Protein AF-A0A8X7N2Q5-F1 (afdb_monomer)

Foldseek 3Di:
DLVVVQCCCPVVVHDDFDQQAPVRPVQQDPDADPVDRSDDDDPVNQQVVQVVVCVVVVHDDPDGPCPCLVVLLVQLVVLPNDPVLNCLVSVVDDDPCCVPPDPSHSQQSCQSRPPSFRSDPLLDDDLLVPDFADPVLLCVGPVCLVVSLVCQVVVVHDPDPVSNVVSVVSSVSSRVVLSVLLVCCVPPVPDPSCPDVSCVDPSSVVSSVVSVVSNVDPDDPPSSVCVVCVVVVVVVVVVVVVVVVVVD

Secondary structure (DSSP, 8-state):
-HHHHHIIIIIS-PPPPP-SSTHHHHT--SSB-SS-TTSBPPHHHHHHHHHHHHHHTT---S-STTHHHHHHHHHHHHTT--HHHHHHHTT----HHHHHTS----HHHHHHHHHS--SSTT----GGGS-PPPHHHHHTSSTHHHHHHHHHHTTSS---HHHHHHHHHHHHHHHHHHHHHHHHHHH-TT-GGGGSGGGGSHHHHHHHHHHHHHHH-----HHHHHHHHHHHHHHHHHHHHHHHHHT-

pLDDT: mean 86.81, std 9.01, range [53.25, 96.75]

Mean predicted aligned error: 7.98 Å

Solvent-accessible surface area (backbone atoms only — not comparable to full-atom values): 14379 Å² total; per-residue (Å²): 108,48,64,57,54,44,43,44,48,68,70,66,64,38,79,78,77,52,70,56,43,70,82,60,38,74,61,60,44,90,63,44,28,94,88,43,63,75,36,67,52,52,66,69,57,53,40,53,54,45,48,51,52,30,60,76,69,72,53,86,65,96,54,56,85,56,41,64,61,58,50,44,47,50,41,10,47,80,38,73,27,54,66,73,31,42,34,38,67,69,61,74,55,84,53,71,61,48,78,76,74,44,92,59,72,33,63,38,26,51,31,8,53,70,72,75,29,52,52,54,89,69,30,66,82,62,55,72,72,75,66,79,72,56,67,75,62,37,45,74,48,68,59,64,43,61,60,51,43,52,38,50,74,71,57,78,28,57,93,50,71,64,56,53,54,50,38,53,45,51,60,55,32,26,54,51,39,59,55,50,51,55,56,37,54,76,78,45,69,82,45,75,75,67,75,41,66,70,67,70,32,71,65,42,51,51,46,46,64,64,44,50,60,41,64,74,45,81,82,68,56,66,70,33,55,50,56,64,44,44,64,61,53,51,51,51,53,50,51,53,53,52,52,54,62,75,74,108

InterPro domains:
  IPR031872 Ndc10, domain 2 [PF16787] (3-204)
  IPR038279 Ndc10, domain 2 superfamily [G3DSA:1.10.443.20] (1-242)

Sequence (248 aa):
MGIYLFERFHLSNEAFPSFARREDWYDTWLIRSSTYPSKRLPYRTQYKHISKVLGALDIQSSKKTHLNREGGARRAEDNDASEAQILRAGRWVVKMMQGCHLTGLPRESMRAIAADFNTQPGAFHLPRNTIIPLLSLQQQIFPTADSILSDVEAGKYERDLAVQGFLRLFQYLRIIILQDVVALRRTHPHMPILSSPTFASAEFLAFKREFTPAMDTPEKPVSVAVVESLPELAHFLSAVQNNQIAQS

Structure (mmCIF, N/CA/C/O backbone):
data_AF-A0A8X7N2Q5-F1
#
_entry.id   AF-A0A8X7N2Q5-F1
#
loop_
_atom_site.group_PDB
_atom_site.id
_atom_site.type_symbol
_atom_site.label_atom_id
_atom_site.label_alt_id
_atom_site.label_comp_id
_atom_site.label_asym_id
_atom_site.label_entity_id
_atom_site.label_seq_id
_atom_site.pdbx_PDB_ins_code
_atom_site.Cartn_x
_atom_site.Cartn_y
_atom_site.Cartn_z
_atom_site.occupancy
_atom_site.B_iso_or_equiv
_atom_site.auth_seq_id
_atom_site.auth_comp_id
_atom_site.auth_asym_id
_atom_site.auth_atom_id
_atom_site.pdbx_PDB_model_num
ATOM 1 N N . MET A 1 1 ? 2.218 -0.585 2.611 1.00 88.81 1 MET A N 1
ATOM 2 C CA . MET A 1 1 ? 0.972 0.134 2.976 1.00 88.81 1 MET A CA 1
ATOM 3 C C . MET A 1 1 ? 0.112 -0.676 3.939 1.00 88.81 1 MET A C 1
ATOM 5 O O . MET A 1 1 ? -0.152 -0.164 5.015 1.00 88.81 1 MET A O 1
ATOM 9 N N . GLY A 1 2 ? -0.273 -1.920 3.609 1.00 93.88 2 GLY A N 1
ATOM 10 C CA . GLY A 1 2 ? -1.133 -2.754 4.469 1.00 93.88 2 GLY A CA 1
ATOM 11 C C . GLY A 1 2 ? -0.652 -2.884 5.917 1.00 93.88 2 GLY A C 1
ATOM 12 O O . GLY A 1 2 ? -1.395 -2.541 6.826 1.00 93.88 2 GLY A O 1
ATOM 13 N N . ILE A 1 3 ? 0.614 -3.263 6.128 1.00 94.44 3 ILE A N 1
ATOM 14 C CA . ILE A 1 3 ? 1.222 -3.393 7.469 1.00 94.44 3 ILE A CA 1
ATOM 15 C C . ILE A 1 3 ? 1.123 -2.100 8.295 1.00 94.44 3 ILE A C 1
ATOM 17 O O . ILE A 1 3 ? 0.795 -2.148 9.474 1.00 94.44 3 ILE A O 1
ATOM 21 N N . TYR A 1 4 ? 1.350 -0.940 7.673 1.00 93.69 4 TYR A N 1
ATOM 22 C CA . TYR A 1 4 ? 1.231 0.355 8.349 1.00 93.69 4 TYR A CA 1
ATOM 23 C C . TYR A 1 4 ? -0.221 0.669 8.738 1.00 93.69 4 TYR A C 1
ATOM 25 O O . TYR A 1 4 ? -0.481 1.103 9.853 1.00 93.69 4 TYR A O 1
ATOM 33 N N . LEU A 1 5 ? -1.187 0.420 7.846 1.00 94.12 5 LEU A N 1
ATOM 34 C CA . LEU A 1 5 ? -2.604 0.618 8.169 1.00 94.12 5 LEU A CA 1
ATOM 35 C C . LEU A 1 5 ? -3.078 -0.361 9.251 1.00 94.12 5 LEU A C 1
ATOM 37 O O . LEU A 1 5 ? -3.895 0.007 10.091 1.00 94.12 5 LEU A O 1
ATOM 41 N N . PHE A 1 6 ? -2.542 -1.584 9.259 1.00 94.75 6 PHE A N 1
ATOM 42 C CA . PHE A 1 6 ? -2.786 -2.545 10.328 1.00 94.75 6 PHE A CA 1
ATOM 43 C C . PHE A 1 6 ? -2.266 -2.017 11.664 1.00 94.75 6 PHE A C 1
ATOM 45 O O . PHE A 1 6 ? -3.020 -1.944 12.625 1.00 94.75 6 PHE A O 1
ATOM 52 N N . GLU A 1 7 ? -1.003 -1.594 11.721 1.00 92.81 7 GLU A N 1
ATOM 53 C CA . GLU A 1 7 ? -0.414 -1.003 12.926 1.00 92.81 7 GLU A CA 1
ATOM 54 C C . GLU A 1 7 ? -1.232 0.196 13.421 1.00 92.81 7 GLU A C 1
ATOM 56 O O . GLU A 1 7 ? -1.546 0.293 14.606 1.00 92.81 7 GLU A O 1
ATOM 61 N N . ARG A 1 8 ? -1.652 1.067 12.503 1.00 90.69 8 ARG A N 1
ATOM 62 C CA . ARG A 1 8 ? -2.438 2.258 12.812 1.00 90.69 8 ARG A CA 1
ATOM 63 C C . ARG A 1 8 ? -3.790 1.933 13.455 1.00 90.69 8 ARG A C 1
ATOM 65 O O . ARG A 1 8 ? -4.098 2.484 14.507 1.00 90.69 8 ARG A O 1
ATOM 72 N N . PHE A 1 9 ? -4.583 1.047 12.855 1.00 91.81 9 PHE A N 1
ATOM 73 C CA . PHE A 1 9 ? -5.958 0.798 13.311 1.00 91.81 9 PHE A CA 1
ATOM 74 C C . PHE A 1 9 ? -6.094 -0.353 14.314 1.00 91.81 9 PHE A C 1
ATOM 76 O O . PHE A 1 9 ? -7.044 -0.362 15.085 1.00 91.81 9 PHE A O 1
ATOM 83 N N . HIS A 1 10 ? -5.159 -1.309 14.341 1.00 91.88 10 HIS A N 1
ATOM 84 C CA . HIS A 1 10 ? -5.213 -2.455 15.262 1.00 91.88 10 HIS A CA 1
ATOM 85 C C . HIS A 1 10 ? -4.270 -2.324 16.454 1.00 91.88 10 HIS A C 1
ATOM 87 O O . HIS A 1 10 ? -4.637 -2.728 17.551 1.00 91.88 10 HIS A O 1
ATOM 93 N N . LEU A 1 11 ? -3.054 -1.793 16.270 1.00 90.88 11 LEU A N 1
ATOM 94 C CA . LEU A 1 11 ? -2.052 -1.755 17.350 1.00 90.88 11 LEU A CA 1
ATOM 95 C C . LEU A 1 11 ? -2.046 -0.417 18.090 1.00 90.88 11 LEU A C 1
ATOM 97 O O . LEU A 1 11 ? -1.981 -0.386 19.313 1.00 90.88 11 LEU A O 1
ATOM 101 N N . SER A 1 12 ? -2.143 0.690 17.352 1.00 88.12 12 SER A N 1
ATOM 102 C CA . SER A 1 12 ? -2.228 2.039 17.928 1.00 88.12 12 SER A CA 1
ATOM 103 C C . SER A 1 12 ? -3.639 2.393 18.413 1.00 88.12 12 SER A C 1
ATOM 105 O O . SER A 1 12 ? -3.832 3.481 18.951 1.00 88.12 12 SER A O 1
ATOM 107 N N . ASN A 1 13 ? -4.614 1.496 18.205 1.00 82.12 13 ASN A N 1
ATOM 108 C CA . ASN A 1 13 ? -6.026 1.658 18.562 1.00 82.12 13 AS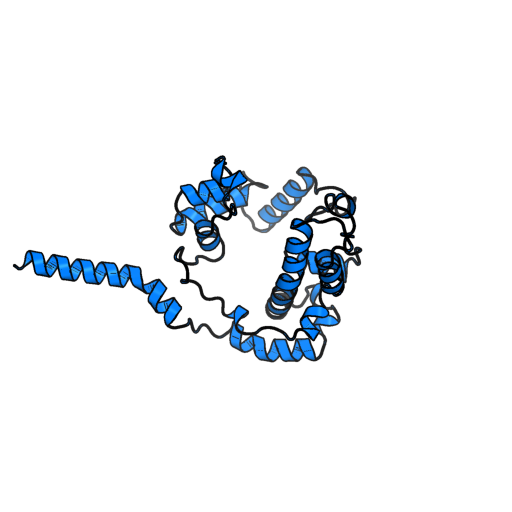N A CA 1
ATOM 109 C C . ASN A 1 13 ? -6.637 2.984 18.065 1.00 82.12 13 ASN A C 1
ATOM 111 O O . ASN A 1 13 ? -7.478 3.593 18.728 1.00 82.12 13 ASN A O 1
ATOM 115 N N . GLU A 1 14 ? -6.177 3.467 16.908 1.00 88.06 14 GLU A N 1
ATOM 116 C CA . GLU A 1 14 ? -6.775 4.627 16.260 1.00 88.06 14 GLU A CA 1
ATOM 117 C C . GLU A 1 14 ? -8.153 4.243 15.724 1.00 88.06 14 GLU A C 1
ATOM 119 O O . GLU A 1 14 ? -8.306 3.204 15.080 1.00 88.06 14 GLU A O 1
ATOM 124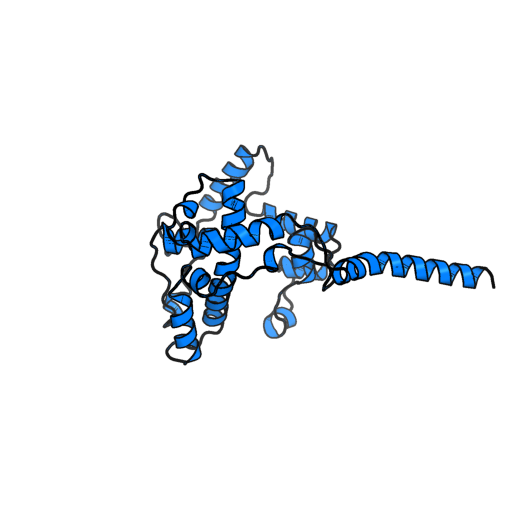 N N . ALA A 1 15 ? -9.154 5.087 15.978 1.00 87.88 15 ALA A N 1
ATOM 125 C CA . ALA A 1 15 ? -10.501 4.846 15.487 1.00 87.88 15 ALA A CA 1
ATOM 126 C C . ALA A 1 15 ? -10.508 4.747 13.955 1.00 87.88 15 ALA A C 1
ATOM 128 O O . ALA A 1 15 ? -9.875 5.544 13.255 1.00 87.88 15 ALA A O 1
ATOM 129 N N . PHE A 1 16 ? -11.243 3.765 13.436 1.00 89.19 16 PHE A N 1
ATOM 130 C CA . PHE A 1 16 ? -11.464 3.662 12.001 1.00 89.19 16 PHE A CA 1
ATOM 131 C C . PHE A 1 16 ? -12.273 4.886 11.523 1.00 89.19 16 PHE A C 1
ATOM 133 O O 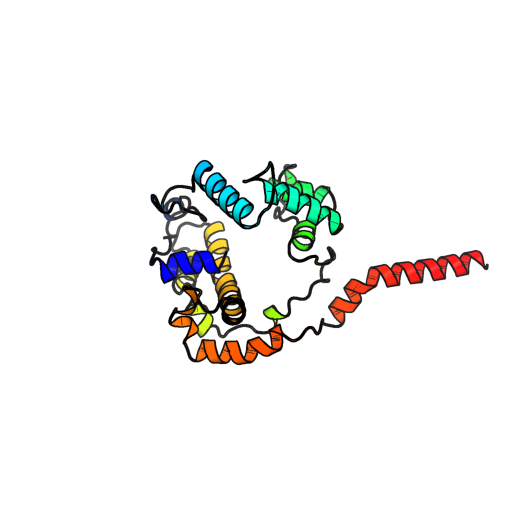. PHE A 1 16 ? -13.208 5.278 12.227 1.00 89.19 16 PHE A O 1
ATOM 140 N N . PRO A 1 17 ? -11.939 5.508 10.376 1.00 88.81 17 PRO A N 1
ATOM 141 C CA . PRO A 1 17 ? -12.614 6.729 9.934 1.00 88.81 17 PRO A CA 1
ATOM 142 C C . PRO A 1 17 ? -14.125 6.538 9.740 1.00 88.81 17 PRO A C 1
ATOM 144 O O . PRO A 1 17 ? -14.572 5.470 9.316 1.00 88.81 17 PRO A O 1
ATOM 147 N N . SER A 1 18 ? -14.903 7.592 10.011 1.00 90.31 18 SER A N 1
ATOM 148 C CA . SER A 1 18 ? -16.307 7.665 9.589 1.00 90.31 18 SER A CA 1
ATOM 149 C C . SER A 1 18 ? -16.368 7.975 8.099 1.00 90.31 18 SER A C 1
ATOM 151 O O . SER A 1 18 ? -15.607 8.800 7.603 1.00 90.31 18 SER A O 1
ATOM 153 N N . PHE A 1 19 ? -17.297 7.337 7.394 1.00 91.50 19 PHE A N 1
ATOM 154 C CA . PHE A 1 19 ? -17.547 7.573 5.972 1.00 91.50 19 PHE A CA 1
ATOM 155 C C . PHE A 1 19 ? -18.977 8.055 5.712 1.00 91.50 19 PHE A C 1
ATOM 157 O O . PHE A 1 19 ? -19.480 7.935 4.597 1.00 91.50 19 PHE A O 1
ATOM 164 N N . ALA A 1 20 ? -19.647 8.576 6.746 1.00 91.19 20 ALA A N 1
ATOM 165 C CA . ALA A 1 20 ? -21.016 9.056 6.624 1.00 91.19 20 ALA A CA 1
ATOM 166 C C . ALA A 1 20 ? -21.106 10.302 5.732 1.00 91.19 20 ALA A C 1
ATOM 168 O O . ALA A 1 20 ? -22.018 10.410 4.908 1.00 91.19 20 ALA A O 1
ATOM 169 N N . ARG A 1 21 ? -20.145 11.221 5.885 1.00 91.25 21 ARG A N 1
ATOM 170 C CA . ARG A 1 21 ? -20.012 12.449 5.092 1.00 91.25 21 ARG A CA 1
ATOM 171 C C . ARG A 1 21 ? -18.589 12.582 4.558 1.00 91.25 21 ARG A C 1
ATOM 173 O O . ARG A 1 21 ? -17.642 12.083 5.163 1.00 91.25 21 ARG A O 1
ATOM 180 N N . ARG A 1 22 ? -18.404 13.291 3.441 1.00 90.62 22 ARG A N 1
ATOM 181 C CA . ARG A 1 22 ? -17.060 13.494 2.854 1.00 90.62 22 ARG A CA 1
ATOM 182 C C . ARG A 1 22 ? -16.090 14.193 3.809 1.00 90.62 22 ARG A C 1
ATOM 184 O O . ARG A 1 22 ? -14.919 13.830 3.884 1.00 90.62 22 ARG A O 1
ATOM 191 N N . GLU A 1 23 ? -16.582 15.169 4.565 1.00 89.62 23 GLU A N 1
ATOM 192 C CA . GLU A 1 23 ? -15.790 15.918 5.550 1.00 89.62 23 GLU A CA 1
ATOM 193 C C . GLU A 1 23 ? -15.216 15.044 6.674 1.00 89.62 23 GLU A C 1
ATOM 195 O O . GLU A 1 23 ? -14.161 15.375 7.210 1.00 89.62 23 GLU A O 1
ATOM 200 N N . ASP A 1 24 ? -15.841 13.899 6.966 1.00 87.69 24 ASP A N 1
ATOM 201 C CA . ASP A 1 24 ? -15.418 13.004 8.045 1.00 87.69 24 ASP A CA 1
ATOM 202 C C . ASP A 1 24 ? -14.080 12.306 7.752 1.00 87.69 24 ASP A C 1
ATOM 204 O O . ASP A 1 24 ? -13.362 11.930 8.681 1.00 87.69 24 ASP A O 1
ATOM 208 N N . TRP A 1 25 ? -13.732 12.112 6.471 1.00 89.12 25 TRP A N 1
ATOM 209 C CA . TRP A 1 25 ? -12.565 11.309 6.088 1.00 89.12 25 TRP A CA 1
ATOM 210 C C . TRP A 1 25 ? -11.587 12.003 5.140 1.00 89.12 25 TRP A C 1
ATOM 212 O O . TRP A 1 25 ? -10.422 11.607 5.100 1.00 89.12 25 TRP A O 1
ATOM 222 N N . TYR A 1 26 ? -11.989 13.059 4.423 1.00 88.38 26 TYR A N 1
ATOM 223 C CA . TYR A 1 26 ? -11.099 13.752 3.477 1.00 88.38 26 TYR A CA 1
ATOM 224 C C . TYR A 1 26 ? -9.901 14.436 4.153 1.00 88.38 26 TYR A C 1
ATOM 226 O O . TYR A 1 26 ? -8.860 14.595 3.517 1.00 88.38 26 TYR A O 1
ATOM 234 N N . ASP A 1 27 ? -10.005 14.791 5.439 1.00 86.00 27 ASP A N 1
ATOM 235 C CA . ASP A 1 27 ? -8.875 15.316 6.226 1.00 86.00 27 ASP A CA 1
ATOM 236 C C . ASP A 1 27 ? -8.038 14.200 6.897 1.00 86.00 27 ASP A C 1
ATOM 238 O O . ASP A 1 27 ? -7.124 14.446 7.687 1.00 86.00 27 ASP A O 1
ATOM 242 N N . THR A 1 28 ? -8.313 12.931 6.570 1.00 86.38 28 THR A N 1
ATOM 243 C CA . THR A 1 28 ? -7.521 11.796 7.053 1.00 86.38 28 THR A CA 1
ATOM 244 C C . THR A 1 28 ? -6.274 11.615 6.197 1.00 86.38 28 THR A C 1
ATOM 246 O O . THR A 1 28 ? -6.292 11.061 5.097 1.00 86.38 28 THR A O 1
ATOM 249 N N . TRP A 1 29 ? -5.132 12.021 6.739 1.00 88.38 29 TRP A N 1
ATOM 250 C CA . TRP A 1 29 ? -3.840 11.835 6.087 1.00 88.38 29 TRP A CA 1
ATOM 251 C C . TRP A 1 29 ? -3.390 10.376 6.147 1.00 88.38 29 TRP A C 1
ATOM 253 O O . TRP A 1 29 ? -3.332 9.804 7.234 1.00 88.38 29 TRP A O 1
ATOM 263 N N . LEU A 1 30 ? -2.997 9.785 5.007 1.00 88.25 30 LEU A N 1
ATOM 264 C CA . LEU A 1 30 ? -2.454 8.418 4.966 1.00 88.25 30 LEU A CA 1
ATOM 265 C C . LEU A 1 30 ? -1.233 8.290 5.882 1.00 88.25 30 LEU A C 1
ATOM 267 O O . LEU A 1 30 ? -1.224 7.434 6.752 1.00 88.25 30 LEU A O 1
ATOM 271 N N . ILE A 1 31 ? -0.238 9.166 5.719 1.00 88.31 31 ILE A N 1
ATOM 272 C CA . ILE A 1 31 ? 0.911 9.271 6.626 1.00 88.31 31 ILE A CA 1
ATOM 273 C C . ILE A 1 31 ? 0.702 10.505 7.500 1.00 88.31 31 ILE A C 1
ATOM 275 O O . ILE A 1 31 ? 0.830 11.643 7.036 1.00 88.31 31 ILE A O 1
ATOM 279 N N . ARG A 1 32 ? 0.377 10.269 8.769 1.00 87.12 32 ARG A N 1
ATOM 280 C CA . ARG A 1 32 ? 0.091 11.323 9.746 1.00 87.12 32 ARG A CA 1
ATOM 281 C C . ARG A 1 32 ? 1.301 11.702 10.591 1.00 87.12 32 ARG A C 1
ATOM 283 O O . ARG A 1 32 ? 2.266 10.947 10.715 1.00 87.12 32 ARG A O 1
ATOM 290 N N . SER A 1 33 ? 1.224 12.869 11.223 1.00 83.25 33 SER A N 1
ATOM 291 C CA . SER A 1 33 ? 2.129 13.209 12.319 1.00 83.25 33 SER A CA 1
ATOM 292 C C . SER A 1 33 ? 1.852 12.328 13.544 1.00 83.25 33 SER A C 1
ATOM 294 O O . SER A 1 33 ? 0.702 12.031 13.871 1.00 83.25 33 SER A O 1
ATOM 296 N N . SER A 1 34 ? 2.912 11.941 14.258 1.00 77.44 34 SER A N 1
ATOM 297 C CA . SER A 1 34 ? 2.774 11.270 15.557 1.00 77.44 34 SER A CA 1
ATOM 298 C C . SER A 1 34 ? 2.201 12.203 16.626 1.00 77.44 34 SER A C 1
ATOM 300 O O . SER A 1 34 ? 1.568 11.729 17.560 1.00 77.44 34 SER A O 1
ATOM 302 N N . THR A 1 35 ? 2.432 13.514 16.503 1.00 81.06 35 THR A N 1
ATOM 303 C CA . THR A 1 35 ? 2.034 14.520 17.504 1.00 81.06 35 THR A CA 1
ATOM 304 C C . THR A 1 35 ? 0.640 15.081 17.239 1.00 81.06 35 THR A C 1
ATOM 306 O O . THR A 1 35 ? -0.086 15.397 18.171 1.00 81.06 35 THR A O 1
ATOM 309 N N . TYR A 1 36 ? 0.262 15.210 15.965 1.00 81.50 36 TYR A N 1
ATOM 310 C CA . TYR A 1 36 ? -1.023 15.779 15.552 1.00 81.50 36 TYR A CA 1
ATOM 311 C C . TYR A 1 36 ? -1.654 14.876 14.487 1.00 81.50 36 TYR A C 1
ATOM 313 O O . TYR A 1 36 ? -1.373 15.065 13.302 1.00 81.50 36 TYR A O 1
ATOM 321 N N . PRO A 1 37 ? -2.472 13.883 14.880 1.00 75.75 37 PRO A N 1
ATOM 322 C CA . PRO A 1 37 ? -2.986 12.875 13.955 1.00 75.75 37 PRO A CA 1
ATOM 323 C C . PRO A 1 37 ? -3.809 13.420 12.781 1.00 75.75 37 PRO A C 1
ATOM 325 O O . PRO A 1 37 ? -3.777 12.835 11.703 1.00 75.75 37 PRO A O 1
ATOM 328 N N . SER A 1 38 ? -4.467 14.568 12.961 1.00 77.44 38 SER A N 1
ATOM 329 C CA . SER A 1 38 ? -5.224 15.272 11.915 1.00 77.44 38 SER A CA 1
ATOM 330 C C . SER A 1 38 ? -4.358 16.085 10.949 1.00 77.44 38 SER A C 1
ATOM 332 O O . SER A 1 38 ? -4.867 16.667 10.001 1.00 77.44 38 SER A O 1
ATOM 334 N N . LYS A 1 39 ? -3.039 16.168 11.161 1.00 84.25 39 LYS A N 1
ATOM 335 C CA . LYS A 1 39 ? -2.148 16.968 10.313 1.00 84.25 39 LYS A CA 1
ATOM 336 C C . LYS A 1 39 ? -1.247 16.089 9.461 1.00 84.25 39 LYS A C 1
ATOM 338 O O . LYS A 1 39 ? -0.676 15.095 9.926 1.00 84.25 39 LYS A O 1
ATOM 343 N N . ARG A 1 40 ? -1.020 16.549 8.228 1.00 86.50 40 ARG A N 1
ATOM 344 C CA . ARG A 1 40 ? -0.002 15.995 7.329 1.00 86.50 40 ARG A CA 1
ATOM 345 C C . ARG A 1 40 ? 1.371 15.938 7.996 1.00 86.50 40 ARG A C 1
ATOM 347 O O . ARG A 1 40 ? 1.748 16.842 8.749 1.00 86.50 40 ARG A O 1
ATOM 354 N N . LEU A 1 41 ? 2.157 14.923 7.646 1.00 88.75 41 LEU A N 1
ATOM 355 C CA . LEU A 1 41 ? 3.562 14.858 8.037 1.00 88.75 41 LEU A CA 1
ATOM 356 C C . LEU A 1 41 ? 4.332 16.068 7.459 1.00 88.75 41 LEU A C 1
ATOM 358 O O . LEU A 1 41 ? 4.337 16.258 6.239 1.00 88.75 41 LEU A O 1
ATOM 362 N N . PRO A 1 42 ? 5.002 16.892 8.288 1.00 90.06 42 PRO A N 1
ATOM 363 C CA . PRO A 1 42 ? 5.772 18.022 7.784 1.00 90.06 42 PRO A CA 1
ATOM 364 C C . PRO A 1 42 ? 6.952 17.572 6.918 1.00 90.06 42 PRO A C 1
ATOM 366 O O . PRO A 1 42 ? 7.659 16.620 7.258 1.00 90.06 42 PRO A O 1
ATOM 369 N N . TYR A 1 43 ? 7.238 18.328 5.855 1.00 90.44 43 TYR A N 1
ATOM 370 C CA . TYR A 1 43 ? 8.356 18.050 4.945 1.00 90.44 43 TYR A CA 1
ATOM 371 C C . TYR A 1 43 ? 9.696 17.910 5.681 1.00 90.44 43 TYR A C 1
ATOM 373 O O . TYR A 1 43 ? 10.453 16.976 5.434 1.00 90.44 43 TYR A O 1
ATOM 381 N N . ARG A 1 44 ? 9.981 18.806 6.637 1.00 91.62 44 ARG A N 1
ATOM 382 C CA . ARG A 1 44 ? 11.223 18.774 7.429 1.00 91.62 44 ARG A CA 1
ATOM 383 C C . ARG A 1 44 ? 11.372 17.469 8.215 1.00 91.62 44 ARG A C 1
ATOM 385 O O . ARG A 1 44 ? 12.476 16.938 8.311 1.00 91.62 44 ARG A O 1
ATOM 392 N N . THR A 1 45 ? 10.269 16.945 8.744 1.00 91.75 45 THR A N 1
ATOM 393 C CA . THR A 1 45 ? 10.240 15.666 9.461 1.00 91.75 45 THR A CA 1
ATOM 394 C C . THR A 1 45 ? 10.533 14.519 8.503 1.00 91.75 45 THR A C 1
ATOM 396 O O . THR A 1 45 ? 11.438 13.728 8.765 1.00 91.75 45 THR A O 1
ATOM 399 N N . GLN A 1 46 ? 9.859 14.480 7.349 1.00 90.81 46 GLN A N 1
ATOM 400 C CA . GLN A 1 46 ? 10.135 13.494 6.300 1.00 90.81 46 GLN A CA 1
ATOM 401 C C . GLN A 1 46 ? 11.610 13.531 5.864 1.0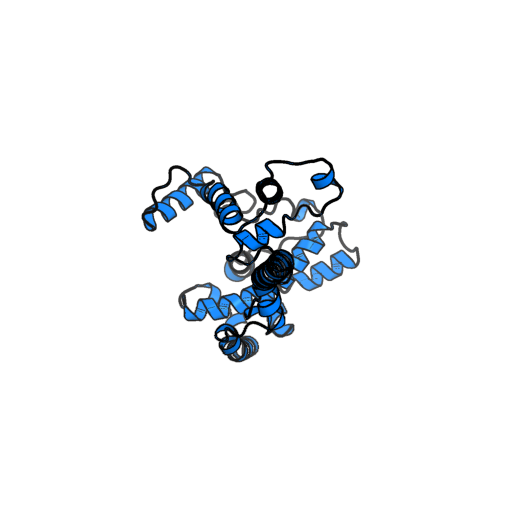0 90.81 46 GLN A C 1
ATOM 403 O O . GLN A 1 46 ? 12.280 12.500 5.865 1.00 90.81 46 GLN A O 1
ATOM 408 N N . TYR A 1 47 ? 12.144 14.717 5.559 1.00 93.12 47 TYR A N 1
ATOM 409 C CA . TYR A 1 47 ? 13.540 14.915 5.164 1.00 93.12 47 TYR A CA 1
ATOM 410 C C . TYR A 1 47 ? 14.520 14.397 6.222 1.00 93.12 47 TYR A C 1
ATOM 412 O O . TYR A 1 47 ? 15.481 13.703 5.886 1.00 93.12 47 TYR A O 1
ATOM 420 N N . LYS A 1 48 ? 14.270 14.705 7.502 1.00 94.38 48 LYS A N 1
ATOM 421 C CA . LYS A 1 48 ? 15.096 14.243 8.625 1.00 94.38 48 LYS A CA 1
ATOM 422 C C . LYS A 1 48 ? 15.110 12.716 8.714 1.00 94.38 48 LYS A C 1
ATOM 424 O O . LYS A 1 48 ? 16.186 12.138 8.846 1.00 94.38 48 LYS A O 1
ATOM 429 N N . HIS A 1 49 ? 13.949 12.064 8.614 1.00 92.62 49 HIS A N 1
ATOM 430 C CA . HIS A 1 49 ? 13.866 10.602 8.676 1.00 92.62 49 HIS A CA 1
ATOM 431 C C . HIS A 1 49 ? 14.565 9.936 7.492 1.00 92.62 49 HIS A C 1
ATOM 433 O O . HIS A 1 49 ? 15.382 9.047 7.709 1.00 92.62 49 HIS A O 1
ATOM 439 N N . ILE A 1 50 ? 14.326 10.405 6.263 1.00 93.31 50 ILE A N 1
ATOM 440 C CA . ILE A 1 50 ? 15.004 9.862 5.080 1.00 93.31 50 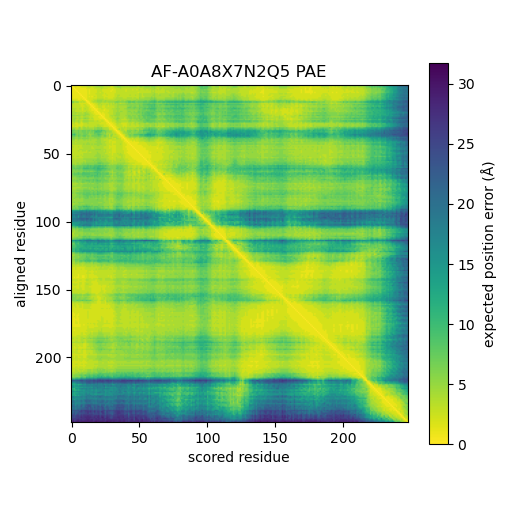ILE A CA 1
ATOM 441 C C . ILE A 1 50 ? 16.518 10.079 5.159 1.00 93.31 50 ILE A C 1
ATOM 443 O O . ILE A 1 50 ? 17.276 9.160 4.876 1.00 93.31 50 ILE A O 1
ATOM 447 N N . SER A 1 51 ? 16.981 11.250 5.606 1.00 94.19 51 SER A N 1
ATOM 448 C CA . SER A 1 51 ? 18.421 11.502 5.769 1.00 94.19 51 SER A CA 1
ATOM 449 C C . SER A 1 51 ? 19.057 10.563 6.794 1.00 94.19 51 SER A C 1
ATOM 451 O O . SER A 1 51 ? 20.155 10.072 6.558 1.00 94.19 51 SER A O 1
ATOM 453 N N . LYS A 1 52 ? 18.353 10.271 7.897 1.00 95.50 52 LYS A N 1
ATOM 454 C CA . LYS A 1 52 ? 18.808 9.306 8.904 1.00 95.50 52 LYS A CA 1
ATOM 455 C C . LYS A 1 52 ? 18.897 7.890 8.330 1.00 95.50 52 LYS A C 1
ATOM 457 O O . LYS A 1 52 ? 19.888 7.216 8.576 1.00 95.50 52 LYS A O 1
ATOM 462 N N . VAL A 1 53 ? 17.888 7.453 7.572 1.00 94.69 53 VAL A N 1
ATOM 463 C CA . VAL A 1 53 ? 17.882 6.125 6.932 1.00 94.69 53 VAL A CA 1
ATOM 464 C C . VAL A 1 53 ? 19.023 6.005 5.926 1.00 94.69 53 VAL A C 1
ATOM 466 O O . VAL A 1 53 ? 19.769 5.038 5.982 1.00 94.69 53 VAL A O 1
ATOM 469 N N . LEU A 1 54 ? 19.210 7.003 5.060 1.00 94.25 54 LEU A N 1
ATOM 470 C CA . LEU A 1 54 ? 20.297 6.990 4.079 1.00 94.25 54 LEU A CA 1
ATOM 471 C C . LEU A 1 54 ? 21.674 6.976 4.749 1.00 94.25 54 LEU A C 1
ATOM 473 O O . LEU A 1 54 ? 22.529 6.213 4.327 1.00 94.25 54 LEU A O 1
ATOM 477 N N . GLY A 1 55 ? 21.870 7.752 5.821 1.00 95.50 55 GLY A N 1
ATOM 478 C CA . GLY A 1 55 ? 23.117 7.717 6.589 1.00 95.50 55 GLY A CA 1
ATOM 479 C C . GLY A 1 55 ? 23.367 6.371 7.277 1.00 95.50 55 GLY A C 1
ATOM 480 O O . GLY A 1 55 ? 24.499 5.915 7.315 1.00 95.50 55 GLY A O 1
ATOM 481 N N . ALA A 1 56 ? 22.320 5.708 7.779 1.00 96.75 56 ALA A N 1
ATOM 482 C CA . ALA A 1 56 ? 22.439 4.382 8.390 1.00 96.75 56 ALA A CA 1
ATOM 483 C C . ALA A 1 56 ? 22.759 3.269 7.376 1.00 96.75 56 ALA A C 1
ATOM 485 O O . ALA A 1 56 ? 23.332 2.253 7.753 1.00 96.75 56 ALA A O 1
ATOM 486 N N . LEU A 1 57 ? 22.380 3.459 6.109 1.00 95.75 57 LEU A N 1
ATOM 487 C CA . LEU A 1 57 ? 22.675 2.546 5.001 1.00 95.75 57 LEU A CA 1
ATOM 488 C C . LEU A 1 57 ? 23.952 2.927 4.232 1.00 95.75 57 LEU A C 1
ATOM 490 O O . LEU A 1 57 ? 24.241 2.309 3.215 1.00 95.75 57 LEU A O 1
ATOM 494 N N . ASP A 1 58 ? 24.667 3.964 4.678 1.00 95.75 58 ASP A N 1
ATOM 495 C CA . ASP A 1 58 ? 25.822 4.557 3.992 1.00 95.75 58 ASP A CA 1
ATOM 496 C C . ASP A 1 58 ? 25.554 4.965 2.525 1.00 95.75 58 ASP A C 1
ATOM 498 O O . ASP A 1 58 ? 26.409 4.911 1.643 1.00 95.75 58 ASP A O 1
ATOM 502 N N . ILE A 1 59 ? 24.326 5.408 2.239 1.00 93.00 59 ILE A N 1
ATOM 503 C CA . ILE A 1 59 ? 23.922 5.862 0.905 1.00 93.00 59 ILE A CA 1
ATOM 504 C C . ILE A 1 59 ? 24.112 7.376 0.800 1.00 93.00 59 ILE A C 1
ATOM 506 O O . ILE A 1 59 ? 23.359 8.178 1.369 1.00 93.00 59 ILE A O 1
ATOM 510 N N . GLN A 1 60 ? 25.082 7.777 -0.018 1.00 90.94 60 GLN A N 1
ATOM 511 C CA . GLN A 1 60 ? 25.325 9.177 -0.348 1.00 90.94 60 GLN A CA 1
ATOM 512 C C . GLN A 1 60 ? 24.386 9.630 -1.472 1.00 90.94 60 GLN A C 1
ATOM 514 O O . GLN A 1 60 ? 24.418 9.130 -2.590 1.00 90.94 60 GLN A O 1
ATOM 519 N N . SER A 1 61 ? 23.527 10.604 -1.174 1.00 87.44 61 SER A N 1
ATOM 520 C CA . SER A 1 61 ? 22.637 11.210 -2.167 1.00 87.44 61 SER A CA 1
ATOM 521 C C . SER A 1 61 ? 22.362 12.669 -1.835 1.00 87.44 61 SER A C 1
ATOM 523 O O . SER A 1 61 ? 22.039 13.004 -0.688 1.00 87.44 61 SER A O 1
ATOM 525 N N . SER A 1 62 ? 22.420 13.526 -2.854 1.00 87.44 62 SER A N 1
ATOM 526 C CA . SER A 1 62 ? 21.994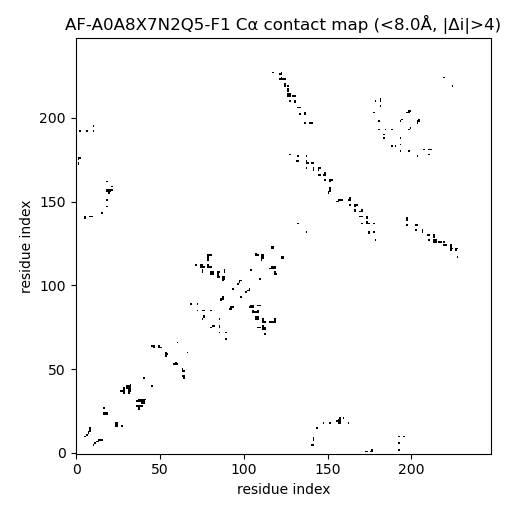 14.928 -2.785 1.00 87.44 62 SER A CA 1
ATOM 527 C C . SER A 1 62 ? 20.468 15.068 -2.720 1.00 87.44 62 SER A C 1
ATOM 529 O O . SER A 1 62 ? 19.948 16.057 -2.201 1.00 87.44 62 SER A O 1
ATOM 531 N N . LYS A 1 63 ? 19.725 14.059 -3.193 1.00 86.06 63 LYS A N 1
ATOM 532 C CA . LYS A 1 63 ? 18.260 14.000 -3.146 1.00 86.06 63 LYS A CA 1
ATOM 533 C C . LYS A 1 63 ? 17.811 13.130 -1.977 1.00 86.06 63 LYS A C 1
ATOM 535 O O . LYS A 1 63 ? 18.199 11.970 -1.866 1.00 86.06 63 LYS A O 1
ATOM 540 N N . LYS A 1 64 ? 16.960 13.680 -1.109 1.00 87.94 64 LYS A N 1
ATOM 541 C CA . LYS A 1 64 ? 16.396 12.946 0.037 1.00 87.94 64 LYS A CA 1
ATOM 542 C C . LYS A 1 64 ? 14.954 12.526 -0.245 1.00 87.94 64 LYS A C 1
ATOM 544 O O . LYS A 1 64 ? 14.684 11.381 -0.575 1.00 87.94 64 LYS A O 1
ATOM 549 N N . THR A 1 65 ? 14.024 13.471 -0.209 1.00 85.50 65 THR A N 1
ATOM 550 C CA . THR A 1 65 ? 12.575 13.231 -0.363 1.00 85.50 65 THR A CA 1
ATOM 551 C C . THR A 1 65 ? 12.142 12.871 -1.788 1.00 85.50 65 THR A C 1
ATOM 553 O O . THR A 1 65 ? 11.099 12.250 -1.965 1.00 85.50 65 THR A O 1
ATOM 556 N N . HIS A 1 66 ? 12.945 13.218 -2.798 1.00 84.62 66 HIS A N 1
ATOM 557 C CA . HIS A 1 66 ? 12.667 12.940 -4.213 1.00 84.62 66 HIS A CA 1
ATOM 558 C C . HIS A 1 66 ? 13.460 11.762 -4.790 1.00 84.62 66 HIS A C 1
ATOM 560 O O . HIS A 1 66 ? 13.314 11.475 -5.974 1.00 84.62 66 HIS A O 1
ATOM 566 N N . LEU A 1 67 ? 14.258 11.064 -3.972 1.00 86.00 67 LEU A N 1
ATOM 567 C CA . LEU A 1 67 ? 15.124 9.964 -4.414 1.00 86.00 67 LEU A CA 1
ATOM 568 C C . LEU A 1 67 ? 14.358 8.923 -5.250 1.00 86.00 67 LEU A C 1
ATOM 570 O O . LEU A 1 67 ? 14.760 8.588 -6.361 1.00 86.00 67 LEU A O 1
ATOM 574 N N . ASN A 1 68 ? 13.197 8.492 -4.752 1.00 85.25 68 ASN A N 1
ATOM 575 C CA . ASN A 1 68 ? 12.374 7.474 -5.407 1.00 85.25 68 ASN A CA 1
ATOM 576 C C . ASN A 1 68 ? 11.706 7.966 -6.699 1.00 85.25 68 ASN A C 1
ATOM 578 O O . ASN A 1 68 ? 11.291 7.143 -7.505 1.00 85.25 68 ASN A O 1
ATOM 582 N N . ARG A 1 69 ? 11.582 9.285 -6.914 1.00 87.69 69 ARG A N 1
ATOM 583 C CA . ARG A 1 69 ? 10.979 9.825 -8.143 1.00 87.69 69 ARG A CA 1
ATOM 584 C C . ARG A 1 69 ? 11.910 9.619 -9.332 1.00 87.69 69 ARG A C 1
ATOM 586 O O . ARG A 1 69 ? 11.479 9.108 -10.355 1.00 87.69 69 ARG A O 1
ATOM 593 N N . GLU A 1 70 ? 13.176 9.996 -9.175 1.00 87.00 70 GLU A N 1
ATOM 594 C CA . GLU A 1 70 ? 14.202 9.774 -10.199 1.00 87.00 70 GLU A CA 1
ATOM 595 C C . GLU A 1 70 ? 14.536 8.283 -10.322 1.00 87.00 70 GLU A C 1
ATOM 597 O O . GLU A 1 70 ? 14.609 7.762 -11.429 1.00 87.00 70 GLU A O 1
ATOM 602 N N . GLY A 1 71 ? 14.674 7.583 -9.188 1.00 87.31 71 GLY A N 1
ATOM 603 C CA . GLY A 1 71 ? 14.947 6.145 -9.177 1.00 87.31 71 GLY A CA 1
ATOM 604 C C . GLY A 1 71 ? 13.846 5.322 -9.847 1.00 87.31 71 GLY A C 1
ATOM 605 O O . GLY A 1 71 ? 14.151 4.435 -10.631 1.00 87.31 71 GLY A O 1
ATOM 606 N N . GLY A 1 72 ? 12.573 5.646 -9.598 1.00 88.88 72 GLY A N 1
ATOM 607 C CA . GLY A 1 72 ? 11.446 4.970 -10.242 1.00 88.88 72 GLY A CA 1
ATOM 608 C C . GLY A 1 72 ? 11.359 5.240 -11.744 1.00 88.88 72 GLY A C 1
ATOM 609 O O . GLY A 1 72 ? 11.009 4.336 -12.491 1.00 88.88 72 GLY A O 1
ATOM 610 N N . ALA A 1 73 ? 11.705 6.450 -12.195 1.00 91.00 73 ALA A N 1
ATOM 611 C CA . ALA A 1 73 ? 11.737 6.767 -13.621 1.00 91.00 73 ALA A CA 1
ATOM 612 C C . ALA A 1 73 ? 12.852 6.002 -14.347 1.00 91.00 73 ALA A C 1
ATOM 614 O O . ALA A 1 73 ? 12.561 5.331 -15.330 1.00 91.00 73 ALA A O 1
ATOM 615 N N . ARG A 1 74 ? 14.081 6.026 -13.811 1.00 90.31 74 ARG A N 1
ATOM 616 C CA . ARG A 1 74 ? 15.206 5.252 -14.364 1.00 90.31 74 ARG A CA 1
ATOM 617 C C . ARG A 1 74 ? 14.908 3.759 -14.383 1.00 90.31 74 ARG A C 1
ATOM 619 O O . ARG A 1 74 ? 15.063 3.121 -15.406 1.00 90.31 74 ARG A O 1
ATOM 626 N N . ARG A 1 75 ? 14.362 3.213 -13.293 1.00 89.69 75 ARG A N 1
ATOM 627 C CA . ARG A 1 75 ? 14.009 1.789 -13.250 1.00 89.69 75 ARG A CA 1
ATOM 628 C C . ARG A 1 75 ? 12.905 1.408 -14.233 1.00 89.69 75 ARG A C 1
ATOM 630 O O . ARG A 1 75 ? 12.868 0.269 -14.678 1.00 89.69 75 ARG A O 1
ATOM 637 N N . ALA A 1 76 ? 11.988 2.324 -14.537 1.00 90.69 76 ALA A N 1
ATOM 638 C CA . ALA A 1 76 ? 10.985 2.083 -15.563 1.00 90.69 76 ALA A CA 1
ATOM 639 C C . ALA A 1 76 ? 11.617 2.047 -16.963 1.00 90.69 76 ALA A C 1
ATOM 641 O O . ALA A 1 76 ? 11.258 1.179 -17.748 1.00 90.69 76 ALA A O 1
ATOM 642 N N . GLU A 1 77 ? 12.556 2.953 -17.246 1.00 91.06 77 GLU A N 1
ATOM 643 C CA . GLU A 1 77 ? 13.326 2.994 -18.496 1.00 91.06 77 GLU A CA 1
ATOM 644 C C . GLU A 1 77 ? 14.212 1.750 -18.662 1.00 91.06 77 GLU A C 1
ATOM 646 O O . GLU A 1 77 ? 14.143 1.105 -19.700 1.00 91.06 77 GLU A O 1
ATOM 651 N N . ASP A 1 78 ? 14.937 1.344 -17.612 1.00 90.31 78 ASP A N 1
ATOM 652 C CA . ASP A 1 78 ? 15.773 0.130 -17.592 1.00 90.31 78 ASP A CA 1
ATOM 653 C C . ASP A 1 78 ? 14.972 -1.161 -17.860 1.00 90.31 78 ASP A C 1
ATOM 655 O O . ASP A 1 78 ? 15.541 -2.179 -18.238 1.00 90.31 78 ASP A O 1
ATOM 659 N N . ASN A 1 79 ? 13.657 -1.129 -17.628 1.00 87.56 79 ASN A N 1
ATOM 660 C CA . ASN A 1 79 ? 12.723 -2.233 -17.862 1.00 87.56 79 ASN A CA 1
ATOM 661 C C . ASN A 1 79 ? 11.829 -1.972 -19.095 1.00 87.56 79 ASN A C 1
ATOM 663 O O . ASN A 1 79 ? 10.693 -2.444 -19.148 1.00 87.56 79 ASN A O 1
ATOM 667 N N . ASP A 1 80 ? 12.306 -1.180 -20.059 1.00 88.88 80 ASP A N 1
ATOM 668 C CA . ASP A 1 80 ? 11.672 -0.926 -21.360 1.00 88.88 80 ASP A CA 1
ATOM 669 C C . ASP A 1 80 ? 10.271 -0.287 -21.301 1.00 88.88 80 ASP A C 1
ATOM 671 O O . ASP A 1 80 ? 9.459 -0.438 -22.219 1.00 88.88 80 ASP A O 1
ATOM 675 N N . ALA A 1 81 ? 9.942 0.448 -20.234 1.00 89.81 81 ALA A N 1
ATOM 676 C CA . ALA A 1 81 ? 8.729 1.255 -20.236 1.00 89.81 81 ALA A CA 1
ATOM 677 C C . ALA A 1 81 ? 8.912 2.482 -21.139 1.00 89.81 81 ALA A C 1
ATOM 679 O O . ALA A 1 81 ? 9.850 3.262 -20.994 1.00 89.81 81 ALA A O 1
ATOM 680 N N . SER A 1 82 ? 7.949 2.714 -22.021 1.00 91.44 82 SER A N 1
ATOM 681 C CA . SER A 1 82 ? 7.911 3.874 -22.900 1.00 91.44 82 SER A CA 1
ATOM 682 C C . SER A 1 82 ? 7.925 5.192 -22.122 1.00 91.44 82 SER A C 1
ATOM 684 O O . SER A 1 82 ? 7.231 5.369 -21.112 1.00 91.44 82 SER A O 1
ATOM 686 N N . GLU A 1 83 ? 8.647 6.179 -22.655 1.00 90.62 83 GLU A N 1
ATOM 687 C CA . GLU A 1 83 ? 8.764 7.517 -22.064 1.00 90.62 83 GLU A CA 1
ATOM 688 C C . GLU A 1 83 ? 7.385 8.143 -21.785 1.00 90.62 83 GLU A C 1
ATOM 690 O O . GLU A 1 83 ? 7.152 8.735 -20.732 1.00 90.62 83 GLU A O 1
ATOM 695 N N . ALA A 1 84 ? 6.411 7.936 -22.679 1.00 88.94 84 ALA A N 1
ATOM 696 C CA . ALA A 1 84 ? 5.042 8.417 -22.503 1.00 88.94 84 ALA A CA 1
ATOM 697 C C . ALA A 1 84 ? 4.361 7.853 -21.238 1.00 88.94 84 ALA A C 1
ATOM 699 O O . ALA A 1 84 ? 3.596 8.564 -20.574 1.00 88.94 84 ALA A O 1
ATOM 700 N N . GLN A 1 85 ? 4.629 6.594 -20.883 1.00 88.06 85 GLN A N 1
ATOM 701 C CA . GLN A 1 85 ? 4.110 5.973 -19.663 1.00 88.06 85 GLN A CA 1
ATOM 702 C C . GLN A 1 85 ? 4.872 6.459 -18.428 1.00 88.06 85 GLN A C 1
ATOM 704 O O . GLN A 1 85 ? 4.239 6.734 -17.406 1.00 88.06 85 GLN A O 1
ATOM 709 N N . ILE A 1 86 ? 6.186 6.675 -18.538 1.00 89.88 86 ILE A N 1
ATOM 710 C CA . ILE A 1 86 ? 7.015 7.227 -17.456 1.00 89.88 86 ILE A CA 1
ATOM 711 C C . ILE A 1 86 ? 6.583 8.662 -17.128 1.00 89.88 86 ILE A C 1
ATOM 713 O O . ILE A 1 86 ? 6.330 8.986 -15.965 1.00 89.88 86 ILE A O 1
ATOM 717 N N . LEU A 1 87 ? 6.391 9.510 -18.143 1.00 88.88 87 LEU A N 1
ATOM 718 C CA . LEU A 1 87 ? 5.863 10.872 -18.000 1.00 88.88 87 LEU A CA 1
ATOM 719 C C . LEU A 1 87 ? 4.498 10.876 -17.310 1.00 88.88 87 LEU A C 1
ATOM 721 O O . LEU A 1 87 ? 4.227 11.722 -16.450 1.00 88.88 87 LEU A O 1
ATOM 725 N N . ARG A 1 88 ? 3.648 9.902 -17.646 1.00 86.94 88 ARG A N 1
ATOM 726 C CA . ARG A 1 88 ? 2.339 9.723 -17.017 1.00 86.94 88 ARG A CA 1
ATOM 727 C C . ARG A 1 88 ? 2.456 9.264 -15.561 1.00 86.94 88 ARG A C 1
ATOM 729 O O . ARG A 1 88 ? 1.741 9.792 -14.712 1.00 86.94 88 ARG A O 1
ATOM 736 N N . ALA A 1 89 ? 3.372 8.345 -15.250 1.00 86.88 89 ALA A N 1
ATOM 737 C CA . ALA A 1 89 ? 3.651 7.879 -13.887 1.00 86.88 89 ALA A CA 1
ATOM 738 C C . ALA A 1 89 ? 4.192 8.997 -12.996 1.00 86.88 89 ALA A C 1
ATOM 740 O O . ALA A 1 89 ? 3.725 9.181 -11.872 1.00 86.88 89 ALA A O 1
ATOM 741 N N . GLY A 1 90 ? 5.109 9.801 -13.532 1.00 85.88 90 GLY A N 1
ATOM 742 C CA . GLY A 1 90 ? 5.660 10.977 -12.872 1.00 85.88 90 GLY A CA 1
ATOM 743 C C . GLY A 1 90 ? 4.702 12.168 -12.805 1.00 85.88 90 GLY A C 1
ATOM 744 O O . GLY A 1 90 ? 5.044 13.165 -12.160 1.00 85.88 90 GLY A O 1
ATOM 745 N N . ARG A 1 91 ? 3.529 12.085 -13.456 1.00 83.31 91 ARG A N 1
ATOM 746 C CA . ARG A 1 91 ? 2.576 13.191 -13.663 1.00 83.31 91 ARG A CA 1
ATOM 747 C C . ARG A 1 91 ? 3.246 14.454 -14.224 1.00 83.31 91 ARG A C 1
ATOM 749 O O . ARG A 1 91 ? 2.888 15.568 -13.855 1.00 83.31 91 ARG A O 1
ATOM 756 N N . TRP A 1 92 ? 4.247 14.275 -15.082 1.00 83.56 92 TRP A N 1
ATOM 757 C CA . TRP A 1 92 ? 4.988 15.364 -15.727 1.00 83.56 92 TRP A CA 1
ATOM 758 C C . TRP A 1 92 ? 4.243 15.941 -16.928 1.00 83.56 92 TRP A C 1
ATOM 760 O O . TRP A 1 92 ? 4.398 17.115 -17.246 1.00 83.56 92 TRP A O 1
ATOM 770 N N . VAL A 1 93 ? 3.378 15.135 -17.544 1.00 75.25 93 VAL A N 1
ATOM 771 C CA . VAL A 1 93 ? 2.462 15.558 -18.601 1.00 75.25 93 VAL A CA 1
ATOM 772 C C . VAL A 1 93 ? 1.052 15.193 -18.161 1.00 75.25 93 VAL A C 1
ATOM 774 O O . VAL A 1 93 ? 0.768 14.022 -17.920 1.00 75.25 93 VAL A O 1
ATOM 777 N N . VAL A 1 94 ? 0.173 16.191 -18.048 1.00 65.81 94 VAL A N 1
ATOM 778 C CA . VAL A 1 94 ? -1.260 15.993 -17.796 1.00 65.81 94 VAL A CA 1
ATOM 779 C C . VAL A 1 94 ? -2.019 16.569 -18.984 1.00 65.81 94 VAL A C 1
ATOM 781 O O . VAL A 1 94 ? -2.204 17.777 -19.093 1.00 65.81 94 VAL A O 1
ATOM 784 N N . LYS A 1 95 ? -2.427 15.703 -19.916 1.00 66.25 95 LYS A N 1
ATOM 785 C CA . LYS A 1 95 ? -3.314 16.092 -21.028 1.00 66.25 95 LYS A CA 1
ATOM 786 C C . LYS A 1 95 ? -4.776 15.999 -20.578 1.00 66.25 95 LYS A C 1
ATOM 788 O O . LYS A 1 95 ? -5.104 15.120 -19.785 1.00 66.25 95 LYS A O 1
ATOM 793 N N . MET A 1 96 ? -5.668 16.824 -21.137 1.00 60.47 96 MET A N 1
ATOM 794 C CA . MET A 1 96 ? -7.112 16.822 -20.809 1.00 60.47 96 MET A CA 1
ATOM 795 C C . MET A 1 96 ? -7.735 15.411 -20.850 1.00 60.47 96 MET A C 1
ATOM 797 O O . MET A 1 96 ? -8.435 15.008 -19.925 1.00 60.47 96 MET A O 1
ATOM 801 N N . MET A 1 97 ? -7.369 14.594 -21.847 1.00 59.41 97 MET A N 1
ATOM 802 C CA . MET A 1 97 ? -7.801 13.188 -21.958 1.00 59.41 97 MET A CA 1
ATOM 803 C C . MET A 1 97 ? -7.426 12.316 -20.748 1.00 59.41 97 MET A C 1
ATOM 805 O O . MET A 1 97 ? -8.178 11.418 -20.373 1.00 59.41 97 MET A O 1
ATOM 809 N N . GLN A 1 98 ? -6.276 12.564 -20.115 1.00 58.91 98 GLN A N 1
ATOM 810 C CA . GLN A 1 98 ? -5.843 11.824 -18.927 1.00 58.91 98 GLN A CA 1
ATOM 811 C C . GLN A 1 98 ? -6.585 12.256 -17.658 1.00 58.91 98 GLN A C 1
ATOM 813 O O . GLN A 1 98 ? -6.684 11.446 -16.743 1.00 58.91 98 GLN A O 1
ATOM 818 N N . GLY A 1 99 ? -7.076 13.499 -17.600 1.00 58.44 99 GLY A N 1
ATOM 819 C CA . GLY A 1 99 ? -7.847 14.018 -16.468 1.00 58.44 99 GLY A CA 1
ATOM 820 C C . GLY A 1 99 ? -9.334 13.660 -16.519 1.00 58.44 99 GLY A C 1
ATOM 821 O O . GLY A 1 99 ? -9.937 13.468 -15.468 1.00 58.44 99 GLY A O 1
ATOM 822 N N . CYS A 1 100 ? -9.914 13.544 -17.721 1.00 58.97 100 CYS A N 1
ATOM 823 C CA . CYS A 1 100 ? -11.364 13.380 -17.893 1.00 58.97 100 CYS A CA 1
ATOM 824 C C . CYS A 1 100 ? -11.816 11.964 -18.285 1.00 58.97 100 CYS A C 1
ATOM 826 O O . CYS A 1 100 ? -12.911 11.563 -17.901 1.00 58.97 100 CYS A O 1
ATOM 828 N N . HIS A 1 101 ? -11.022 11.208 -19.056 1.00 58.94 101 HIS A N 1
ATOM 829 C CA . HIS A 1 101 ? -11.537 10.015 -19.758 1.00 58.94 101 HIS A CA 1
ATOM 830 C C . HIS A 1 101 ? -10.746 8.731 -19.530 1.00 58.94 101 HIS A C 1
ATOM 832 O O . HIS A 1 101 ? -11.269 7.638 -19.736 1.00 58.94 101 HIS A O 1
ATOM 838 N N . LEU A 1 102 ? -9.486 8.830 -19.116 1.00 72.81 102 LEU A N 1
ATOM 839 C CA . LEU A 1 102 ? -8.661 7.661 -18.850 1.00 72.81 102 LEU A CA 1
ATOM 840 C C . LEU A 1 102 ? -8.516 7.454 -17.346 1.00 72.81 102 LEU A C 1
ATOM 842 O O . LEU A 1 102 ? -8.373 8.410 -16.595 1.00 72.81 102 LEU A O 1
ATOM 846 N N . THR A 1 103 ? -8.398 6.197 -16.918 1.00 65.94 103 THR A N 1
ATOM 847 C CA . THR A 1 103 ? -8.145 5.820 -15.512 1.00 65.94 103 THR A CA 1
ATOM 848 C C . THR A 1 103 ? -6.832 6.372 -14.941 1.00 65.94 103 THR A C 1
ATOM 850 O O . THR A 1 103 ? -6.539 6.187 -13.765 1.00 65.94 103 THR A O 1
ATOM 853 N N . GLY A 1 104 ? -6.005 7.027 -15.764 1.00 68.31 104 GLY A N 1
ATOM 854 C CA . GLY A 1 104 ? -4.765 7.675 -15.344 1.00 68.31 104 GLY A CA 1
ATOM 855 C C . GLY A 1 104 ? -3.602 6.721 -15.060 1.00 68.31 104 GLY A C 1
ATOM 856 O O . GLY A 1 104 ? -2.469 7.186 -15.039 1.00 68.31 104 GLY A O 1
ATOM 857 N N . LEU A 1 105 ? -3.853 5.417 -14.888 1.00 81.06 105 LEU A N 1
ATOM 858 C CA . LEU A 1 105 ? -2.860 4.442 -14.431 1.00 81.06 105 LEU A CA 1
ATOM 859 C C . LEU A 1 105 ? -1.895 4.015 -15.559 1.00 81.06 105 LEU A C 1
ATOM 861 O O . LEU A 1 105 ? -2.338 3.388 -16.528 1.00 81.06 105 LEU A O 1
ATOM 865 N N . PRO A 1 106 ? -0.583 4.298 -15.443 1.00 86.25 106 PRO A N 1
ATOM 866 C CA . PRO A 1 106 ? 0.421 3.901 -16.424 1.00 86.25 106 PRO A CA 1
ATOM 867 C C . PRO A 1 106 ? 0.853 2.454 -16.176 1.00 86.25 106 PRO A C 1
ATOM 869 O O . PRO A 1 106 ? 1.874 2.187 -15.549 1.00 86.25 106 PRO A O 1
ATOM 872 N N . ARG A 1 107 ? 0.016 1.504 -16.610 1.00 85.81 107 ARG A N 1
ATOM 873 C CA . ARG A 1 107 ? 0.162 0.072 -16.283 1.00 85.81 107 ARG A CA 1
ATOM 874 C C . ARG A 1 107 ? 1.521 -0.507 -16.681 1.00 85.81 107 ARG A C 1
ATOM 876 O O . ARG A 1 107 ? 2.022 -1.382 -15.989 1.00 85.81 107 ARG A O 1
ATOM 883 N N . GLU A 1 108 ? 2.084 -0.020 -17.778 1.00 87.19 108 GLU A N 1
ATOM 884 C CA . GLU A 1 108 ? 3.400 -0.413 -18.280 1.00 87.19 108 GLU A CA 1
ATOM 885 C C . GLU A 1 108 ? 4.509 -0.008 -17.303 1.00 87.19 108 GLU A C 1
ATOM 887 O O . GLU A 1 108 ? 5.179 -0.877 -16.756 1.00 87.19 108 GLU A O 1
ATOM 892 N N . SER A 1 109 ? 4.602 1.282 -16.954 1.00 88.19 109 SER A N 1
ATOM 893 C CA . SER A 1 109 ? 5.554 1.757 -15.941 1.00 88.19 109 SER A CA 1
ATOM 894 C C . SER A 1 109 ? 5.299 1.147 -14.565 1.00 88.19 109 SER A C 1
ATOM 896 O O . SER A 1 109 ? 6.238 0.895 -13.822 1.00 88.19 109 SER A O 1
ATOM 898 N N . MET A 1 110 ? 4.041 0.879 -14.201 1.00 88.38 110 MET A N 1
ATOM 899 C CA . MET A 1 110 ? 3.733 0.189 -12.946 1.00 88.38 110 MET A CA 1
ATOM 900 C C . MET A 1 110 ? 4.315 -1.230 -12.918 1.00 88.38 110 MET A C 1
ATOM 902 O O . MET A 1 110 ? 4.842 -1.620 -11.881 1.00 88.38 110 MET A O 1
ATOM 906 N N . ARG A 1 111 ? 4.243 -1.988 -14.023 1.00 86.62 111 ARG A N 1
ATOM 907 C CA . ARG A 1 111 ? 4.863 -3.322 -14.123 1.00 86.62 111 ARG A CA 1
ATOM 908 C C . ARG A 1 111 ? 6.386 -3.231 -14.073 1.00 86.62 111 ARG A C 1
ATOM 910 O O . ARG A 1 111 ? 6.986 -3.900 -13.236 1.00 86.62 111 ARG A O 1
ATOM 917 N N . ALA A 1 112 ? 6.955 -2.329 -14.869 1.00 87.69 112 ALA A N 1
ATOM 918 C CA . ALA A 1 112 ? 8.392 -2.078 -14.934 1.00 87.69 112 ALA A CA 1
ATOM 919 C C . ALA A 1 112 ? 8.994 -1.714 -13.561 1.00 87.69 112 ALA A C 1
ATOM 921 O O . ALA A 1 112 ? 10.058 -2.191 -13.190 1.00 87.69 112 ALA A O 1
ATOM 922 N N . ILE A 1 113 ? 8.287 -0.914 -12.751 1.00 87.12 113 ILE A N 1
ATOM 923 C CA . ILE A 1 113 ? 8.771 -0.488 -11.425 1.00 87.12 113 ILE A CA 1
ATOM 924 C C . ILE A 1 113 ? 8.574 -1.569 -10.347 1.00 87.12 113 ILE A C 1
ATOM 926 O O . ILE A 1 113 ? 9.351 -1.624 -9.394 1.00 87.12 113 ILE A O 1
ATOM 930 N N . ALA A 1 114 ? 7.515 -2.384 -10.428 1.00 77.75 114 ALA A N 1
ATOM 931 C CA . ALA A 1 114 ? 7.033 -3.153 -9.278 1.00 77.75 114 ALA A CA 1
ATOM 932 C C . ALA A 1 114 ? 7.887 -4.371 -8.893 1.00 77.75 114 ALA A C 1
ATOM 934 O O . ALA A 1 114 ? 7.891 -4.700 -7.707 1.00 77.75 114 ALA A O 1
ATOM 935 N N . ALA A 1 115 ? 8.568 -5.035 -9.835 1.00 63.69 115 ALA A N 1
ATOM 936 C CA . ALA A 1 115 ? 9.431 -6.194 -9.546 1.00 63.69 115 ALA A CA 1
ATOM 937 C C . ALA A 1 115 ? 10.224 -6.692 -10.776 1.00 63.69 115 ALA A C 1
ATOM 939 O O . ALA A 1 115 ? 10.347 -7.901 -10.954 1.00 63.69 115 ALA A O 1
ATOM 940 N N . ASP A 1 116 ? 10.696 -5.796 -11.653 1.00 66.81 116 ASP A N 1
ATOM 941 C CA . ASP A 1 116 ? 11.337 -6.179 -12.932 1.00 66.81 116 ASP A CA 1
ATOM 942 C C . ASP A 1 116 ? 10.459 -7.116 -13.772 1.00 66.81 116 ASP A C 1
ATOM 944 O O . ASP A 1 116 ? 10.922 -8.034 -14.448 1.00 66.81 116 ASP A O 1
ATOM 948 N N . PHE A 1 117 ? 9.142 -6.925 -13.674 1.00 74.12 117 PHE A N 1
ATOM 949 C CA . PHE A 1 117 ? 8.218 -7.677 -14.496 1.00 74.12 117 PHE A CA 1
ATOM 950 C C . PHE A 1 117 ? 8.308 -7.172 -15.923 1.00 74.12 117 PHE A C 1
ATOM 952 O O . PHE A 1 117 ? 8.355 -5.963 -16.165 1.00 74.12 117 PHE A O 1
ATOM 959 N N . ASN A 1 118 ? 8.214 -8.113 -16.857 1.00 76.50 118 ASN A N 1
ATOM 960 C CA . ASN A 1 118 ? 8.060 -7.790 -18.258 1.00 76.50 118 ASN A CA 1
ATOM 961 C C . ASN A 1 118 ? 6.873 -6.817 -18.432 1.00 76.50 118 ASN A C 1
ATOM 963 O O . ASN A 1 118 ? 5.792 -6.971 -17.844 1.00 76.50 118 ASN A O 1
ATOM 967 N N . THR A 1 119 ? 7.090 -5.771 -19.225 1.00 80.75 119 THR A N 1
ATOM 968 C CA . THR A 1 119 ? 6.095 -4.735 -19.509 1.00 80.75 119 THR A CA 1
ATOM 969 C C . THR A 1 119 ? 4.885 -5.277 -20.263 1.00 80.75 119 THR A C 1
ATOM 971 O O . THR A 1 119 ? 3.834 -4.626 -20.249 1.00 80.75 119 THR A O 1
ATOM 974 N N . GLN A 1 120 ? 4.964 -6.479 -20.836 1.00 79.31 120 GLN A N 1
ATOM 975 C CA . GLN A 1 120 ? 3.869 -7.132 -21.541 1.00 79.31 120 GLN A CA 1
ATOM 976 C C . GLN A 1 120 ? 2.724 -7.574 -20.606 1.00 79.31 120 GLN A C 1
ATOM 978 O O . GLN A 1 120 ? 2.943 -8.122 -19.520 1.00 79.31 120 GLN A O 1
ATOM 983 N N . PRO A 1 121 ? 1.454 -7.357 -20.998 1.00 75.69 121 PRO A N 1
ATOM 984 C CA . PRO A 1 121 ? 0.310 -7.905 -20.276 1.00 75.69 121 PRO A CA 1
ATOM 985 C C . PRO A 1 121 ? 0.374 -9.437 -20.190 1.00 75.69 121 PRO A C 1
ATOM 987 O O . PRO A 1 121 ? 0.632 -10.107 -21.181 1.00 75.69 121 PRO A O 1
ATOM 990 N N . GLY A 1 122 ? 0.104 -9.996 -19.008 1.00 76.25 122 GLY A N 1
ATOM 991 C CA . GLY A 1 122 ? 0.102 -11.450 -18.791 1.00 76.25 122 GLY A CA 1
ATOM 992 C C . GLY A 1 122 ? 1.485 -12.076 -18.578 1.00 76.25 122 GLY A C 1
ATOM 993 O O . GLY A 1 122 ? 1.557 -13.220 -18.146 1.00 76.25 122 GLY A O 1
ATOM 994 N N . ALA A 1 123 ? 2.568 -11.322 -18.777 1.00 75.44 123 ALA A N 1
ATOM 995 C CA . ALA A 1 123 ? 3.947 -11.768 -18.572 1.00 75.44 123 ALA A CA 1
ATOM 996 C C . ALA A 1 123 ? 4.416 -11.643 -17.106 1.00 75.44 123 ALA A C 1
ATOM 998 O O . ALA A 1 123 ? 5.573 -11.339 -16.835 1.00 75.44 123 ALA A O 1
ATOM 999 N N . PHE A 1 124 ? 3.507 -11.806 -16.141 1.00 76.44 124 PHE A N 1
ATOM 1000 C CA . PHE A 1 124 ? 3.852 -11.784 -14.722 1.00 76.44 124 PHE A CA 1
ATOM 1001 C C . PHE A 1 124 ? 3.156 -12.923 -13.988 1.00 76.44 124 PHE A C 1
ATOM 1003 O O . PHE A 1 124 ? 1.984 -13.221 -14.221 1.00 76.44 124 PHE A O 1
ATOM 1010 N N . HIS A 1 125 ? 3.881 -13.532 -13.056 1.00 78.50 125 HIS A N 1
ATOM 1011 C CA . HIS A 1 125 ? 3.357 -14.542 -12.154 1.00 78.50 125 HIS A CA 1
ATOM 1012 C C . HIS A 1 125 ? 3.673 -14.138 -10.719 1.00 78.50 125 HIS A C 1
ATOM 1014 O O . HIS A 1 125 ? 4.804 -13.773 -10.402 1.00 78.50 125 HIS A O 1
ATOM 1020 N N . LEU A 1 126 ? 2.666 -14.201 -9.851 1.00 81.00 126 LEU A N 1
ATOM 1021 C CA . LEU A 1 126 ? 2.817 -13.904 -8.436 1.00 81.00 126 LEU A CA 1
ATOM 1022 C C . LEU A 1 126 ? 2.434 -15.151 -7.625 1.00 81.00 126 LEU A C 1
ATOM 1024 O O . LEU A 1 126 ? 1.252 -15.303 -7.315 1.00 81.00 126 LEU A O 1
ATOM 1028 N N . PRO A 1 127 ? 3.404 -16.008 -7.240 1.00 80.19 127 PRO A N 1
ATOM 1029 C CA . PRO A 1 127 ? 3.137 -17.275 -6.547 1.00 80.19 127 PRO A CA 1
ATOM 1030 C C . PRO A 1 127 ? 2.311 -17.108 -5.269 1.00 80.19 127 PRO A C 1
ATOM 1032 O O . PRO A 1 127 ? 1.450 -17.921 -4.944 1.00 80.19 127 PRO A O 1
ATOM 1035 N N . ARG A 1 128 ? 2.500 -15.983 -4.564 1.00 82.69 128 ARG A N 1
ATOM 1036 C CA . ARG A 1 128 ? 1.724 -15.682 -3.356 1.00 82.69 128 ARG A CA 1
ATOM 1037 C C . ARG A 1 128 ? 0.227 -15.476 -3.602 1.00 82.69 128 ARG A C 1
ATOM 1039 O O . ARG A 1 128 ? -0.528 -15.501 -2.644 1.00 82.69 128 ARG A O 1
ATOM 1046 N N . ASN A 1 129 ? -0.226 -15.264 -4.837 1.00 82.81 129 ASN A N 1
ATOM 1047 C CA . ASN A 1 129 ? -1.649 -15.067 -5.124 1.00 82.81 129 ASN A CA 1
ATOM 1048 C C . ASN A 1 129 ? -2.413 -16.380 -5.388 1.00 82.81 129 ASN A C 1
ATOM 1050 O O . ASN A 1 129 ? -3.602 -16.334 -5.687 1.00 82.81 129 ASN A O 1
ATOM 1054 N N . THR A 1 130 ? -1.752 -17.537 -5.288 1.00 82.19 130 THR A N 1
ATOM 1055 C CA . THR A 1 130 ? -2.364 -18.849 -5.561 1.00 82.19 130 THR A CA 1
ATOM 1056 C C . THR A 1 130 ? -3.266 -19.329 -4.425 1.00 82.19 130 THR A C 1
ATOM 1058 O O . THR A 1 130 ? -4.250 -20.019 -4.674 1.00 82.19 130 THR A O 1
ATOM 1061 N N . ILE A 1 131 ? -2.964 -18.946 -3.181 1.00 87.44 131 ILE A N 1
ATOM 1062 C CA . ILE A 1 131 ? -3.739 -19.348 -2.001 1.00 87.44 131 ILE A CA 1
ATOM 1063 C C . ILE A 1 131 ? -4.419 -18.117 -1.412 1.00 87.44 131 ILE A C 1
ATOM 1065 O O . ILE A 1 131 ? -3.767 -17.154 -0.994 1.00 87.44 131 ILE A O 1
ATOM 1069 N N . ILE A 1 132 ? -5.748 -18.176 -1.363 1.00 90.75 132 ILE A N 1
ATOM 1070 C CA . ILE A 1 132 ? -6.593 -17.131 -0.792 1.00 90.75 132 ILE A CA 1
ATOM 1071 C C . ILE A 1 132 ? -6.971 -17.553 0.637 1.00 90.75 132 ILE A C 1
ATOM 1073 O O . ILE A 1 132 ? -7.541 -18.629 0.813 1.00 90.75 132 ILE A O 1
ATOM 1077 N N . PRO A 1 133 ? -6.682 -16.734 1.666 1.00 93.81 133 PRO A N 1
ATOM 1078 C CA . PRO A 1 133 ? -7.098 -17.029 3.035 1.00 93.81 133 PRO A CA 1
ATOM 1079 C C . PRO A 1 133 ? -8.625 -17.134 3.161 1.00 93.81 133 PRO A C 1
ATOM 1081 O O . PRO A 1 133 ? -9.354 -16.449 2.445 1.00 93.81 133 PRO A O 1
ATOM 1084 N N . LEU A 1 134 ? -9.122 -17.915 4.123 1.00 95.88 134 LEU A N 1
ATOM 1085 C CA . LEU A 1 134 ? -10.560 -17.999 4.413 1.00 95.88 134 LEU A CA 1
ATOM 1086 C C . LEU A 1 134 ? -11.159 -16.623 4.736 1.00 95.88 134 LEU A C 1
ATOM 1088 O O . LEU A 1 134 ? -10.518 -15.796 5.386 1.00 95.88 134 LEU A O 1
ATOM 1092 N N . LEU A 1 135 ? -12.405 -16.387 4.314 1.00 95.12 135 LEU A N 1
ATOM 1093 C CA . LEU A 1 135 ? -13.079 -15.101 4.525 1.00 95.12 135 LEU A CA 1
ATOM 1094 C C . LEU A 1 135 ? -13.200 -14.749 6.015 1.00 95.12 135 LEU A C 1
ATOM 1096 O O . LEU A 1 135 ? -12.971 -13.597 6.376 1.00 95.12 135 LEU A O 1
ATOM 1100 N N . SER A 1 136 ? -13.469 -15.736 6.876 1.00 95.69 136 SER A N 1
ATOM 1101 C CA . SER A 1 136 ? -13.504 -15.558 8.335 1.00 95.69 136 SER A CA 1
ATOM 1102 C C . SER A 1 136 ? -12.193 -14.976 8.867 1.00 95.69 136 SER A C 1
ATOM 1104 O O . SER A 1 136 ? -12.204 -13.979 9.587 1.00 95.69 136 SER A O 1
ATOM 1106 N N . LEU A 1 137 ? -11.057 -15.525 8.429 1.00 96.25 137 LEU A N 1
ATOM 1107 C CA . LEU A 1 137 ? -9.727 -15.038 8.787 1.00 96.25 137 LEU A CA 1
ATOM 1108 C C . LEU A 1 137 ? -9.457 -13.638 8.223 1.00 96.25 137 LEU A C 1
ATOM 1110 O O . LEU A 1 137 ? -8.898 -12.790 8.918 1.00 96.25 137 LEU A O 1
ATOM 1114 N N . GLN A 1 138 ? -9.866 -13.367 6.979 1.00 96.50 138 GLN A N 1
ATOM 1115 C CA . GLN A 1 138 ? -9.734 -12.034 6.386 1.00 96.50 138 GLN A CA 1
ATOM 1116 C C . GLN A 1 138 ? -10.488 -10.983 7.211 1.00 96.50 138 GLN A C 1
ATOM 1118 O O . GLN A 1 138 ? -9.939 -9.919 7.492 1.00 96.50 138 GLN A O 1
ATOM 1123 N N . GLN A 1 139 ? -11.718 -11.283 7.632 1.00 95.81 139 GLN A N 1
ATOM 1124 C CA . GLN A 1 139 ? -12.583 -10.370 8.384 1.00 95.81 139 GLN A CA 1
ATOM 1125 C C . GLN A 1 139 ? -12.064 -10.038 9.788 1.00 95.81 139 GLN A C 1
ATOM 1127 O O . GLN A 1 139 ? -12.443 -9.008 10.343 1.00 95.81 139 GLN A O 1
ATOM 1132 N N . GLN A 1 140 ? -11.128 -10.822 10.337 1.00 95.00 140 GLN A N 1
ATOM 1133 C CA . GLN A 1 140 ? -10.412 -10.452 11.566 1.00 95.00 140 GLN A CA 1
ATOM 1134 C C . GLN A 1 140 ? -9.550 -9.188 11.380 1.00 95.00 140 GLN A C 1
ATOM 1136 O O . GLN A 1 140 ? -9.190 -8.526 12.352 1.00 95.00 140 GLN A O 1
ATOM 1141 N N . ILE A 1 141 ? -9.218 -8.826 10.137 1.00 95.56 141 ILE A N 1
ATOM 1142 C CA . ILE A 1 141 ? -8.434 -7.643 9.791 1.00 95.56 141 ILE A CA 1
ATOM 1143 C C . ILE A 1 141 ? -9.373 -6.565 9.231 1.00 95.56 141 ILE A C 1
ATOM 1145 O O . ILE A 1 141 ? -9.993 -6.742 8.191 1.00 95.56 141 ILE A O 1
ATOM 1149 N N . PHE A 1 142 ? -9.454 -5.408 9.889 1.00 94.94 142 PHE A N 1
ATOM 1150 C CA . PHE A 1 142 ? -10.373 -4.307 9.536 1.00 94.94 142 PHE A CA 1
ATOM 1151 C C . PHE A 1 142 ? -11.852 -4.751 9.521 1.00 94.94 142 PHE A C 1
ATOM 1153 O O . PHE A 1 142 ? -12.517 -4.610 8.492 1.00 94.94 142 PHE A O 1
ATOM 1160 N N . PRO A 1 143 ? -12.383 -5.299 10.630 1.00 93.12 143 PRO A N 1
ATOM 1161 C CA . PRO A 1 143 ? -13.704 -5.944 10.657 1.00 93.12 143 PRO A CA 1
ATOM 1162 C C . PRO A 1 143 ? -14.859 -5.022 10.239 1.00 93.12 143 PRO A C 1
ATOM 1164 O O . PRO A 1 143 ? -15.819 -5.465 9.618 1.00 93.12 143 PRO A O 1
ATOM 1167 N N . THR A 1 144 ? -14.750 -3.722 10.510 1.00 92.62 144 THR A N 1
ATOM 1168 C CA . THR A 1 144 ? -15.785 -2.724 10.199 1.00 92.62 144 THR A CA 1
ATOM 1169 C C . THR A 1 144 ? -15.897 -2.385 8.711 1.00 92.62 144 THR A C 1
ATOM 1171 O O . THR A 1 144 ? -16.893 -1.796 8.298 1.00 92.62 144 THR A O 1
ATOM 1174 N N . ALA A 1 145 ? -14.909 -2.740 7.880 1.00 94.12 145 ALA A N 1
ATOM 1175 C CA . ALA A 1 145 ? -14.895 -2.306 6.482 1.00 94.12 145 ALA A CA 1
ATOM 1176 C C . ALA A 1 145 ? -16.069 -2.881 5.667 1.00 94.12 145 ALA A C 1
ATOM 1178 O O . ALA A 1 145 ? -16.581 -2.193 4.787 1.00 94.12 145 ALA A O 1
ATOM 1179 N N . ASP A 1 146 ? -16.522 -4.102 5.979 1.00 93.94 146 ASP A N 1
ATOM 1180 C CA . ASP A 1 146 ? -17.596 -4.770 5.228 1.00 93.94 146 ASP A CA 1
ATOM 1181 C C . ASP A 1 146 ? -18.962 -4.153 5.531 1.00 93.94 146 ASP A C 1
ATOM 1183 O O . ASP A 1 146 ? -19.727 -3.862 4.612 1.00 93.94 146 ASP A O 1
ATOM 1187 N N . SER A 1 147 ? -19.252 -3.901 6.812 1.00 94.31 147 SER A N 1
ATOM 1188 C CA . SER A 1 147 ? -20.511 -3.274 7.220 1.00 94.31 147 SER A CA 1
ATOM 1189 C C . SER A 1 147 ? -20.621 -1.856 6.669 1.00 94.31 147 SER A C 1
ATOM 1191 O O . SER A 1 147 ? -21.648 -1.497 6.103 1.00 94.31 147 SER A O 1
ATOM 1193 N N . ILE A 1 148 ? -19.536 -1.075 6.752 1.00 93.75 148 ILE A N 1
ATOM 1194 C CA . ILE A 1 148 ? -19.507 0.285 6.207 1.00 93.75 148 ILE A CA 1
ATOM 1195 C C . ILE A 1 148 ? -19.683 0.244 4.686 1.00 93.75 148 ILE A C 1
ATOM 1197 O O . ILE A 1 148 ? -20.469 1.020 4.154 1.00 93.75 148 ILE A O 1
ATOM 1201 N N . LEU A 1 149 ? -18.997 -0.659 3.974 1.00 94.38 149 LEU A N 1
ATOM 1202 C CA . LEU A 1 149 ? -19.141 -0.762 2.520 1.00 94.38 149 LEU A CA 1
ATOM 1203 C C . LEU A 1 149 ? -20.583 -1.101 2.129 1.00 94.38 149 LEU A C 1
ATOM 1205 O O . LEU A 1 149 ? -21.132 -0.448 1.244 1.00 94.38 149 LEU A O 1
ATOM 1209 N N . SER A 1 150 ? -21.208 -2.052 2.827 1.00 94.50 150 SER A N 1
ATOM 1210 C CA . SER A 1 150 ? -22.613 -2.403 2.611 1.00 94.50 150 SER A CA 1
ATOM 1211 C C . SER A 1 150 ? -23.543 -1.210 2.836 1.00 94.50 150 SER A C 1
ATOM 1213 O O . SER A 1 150 ? -24.486 -1.017 2.072 1.00 94.50 150 SER A O 1
ATOM 1215 N N . ASP A 1 151 ? -23.291 -0.398 3.862 1.00 94.25 151 ASP A N 1
ATOM 1216 C CA . ASP A 1 151 ? -24.095 0.786 4.166 1.00 94.25 151 ASP A CA 1
ATOM 1217 C C . ASP A 1 151 ? -23.909 1.899 3.117 1.00 94.25 151 ASP A C 1
ATOM 1219 O O . ASP A 1 151 ? -24.886 2.532 2.704 1.00 94.25 151 ASP A O 1
ATOM 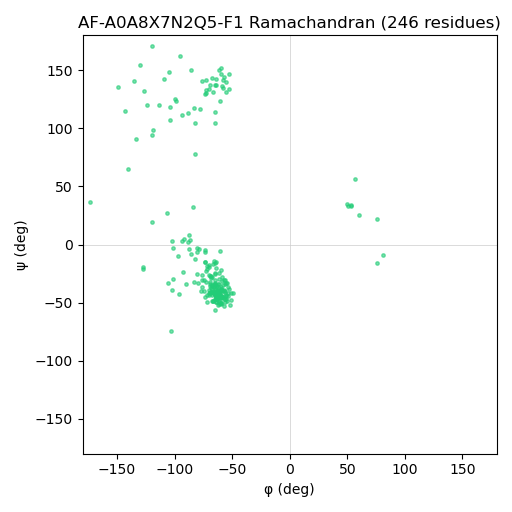1223 N N . VAL A 1 152 ? -22.679 2.098 2.626 1.00 92.56 152 VAL A N 1
ATOM 1224 C CA . VAL A 1 152 ? -22.371 3.023 1.519 1.00 92.56 152 VAL A CA 1
ATOM 1225 C C . VAL A 1 152 ? -23.069 2.580 0.231 1.00 92.56 152 VAL A C 1
ATOM 1227 O O . VAL A 1 152 ? -23.659 3.404 -0.467 1.00 92.56 152 VAL A O 1
ATOM 1230 N N . GLU A 1 153 ? -23.011 1.290 -0.105 1.00 92.50 153 GLU A N 1
ATOM 1231 C CA . GLU A 1 153 ? -23.623 0.738 -1.321 1.00 92.50 153 GLU A CA 1
ATOM 1232 C C . GLU A 1 153 ? -25.155 0.744 -1.257 1.00 92.50 153 GLU A C 1
ATOM 1234 O O . GLU A 1 153 ? -25.806 0.996 -2.271 1.00 92.50 153 GLU A O 1
ATOM 1239 N N . ALA A 1 154 ? -25.731 0.571 -0.064 1.00 94.19 154 ALA A N 1
ATOM 1240 C CA . ALA A 1 154 ? -27.163 0.721 0.185 1.00 94.19 154 ALA A CA 1
ATOM 1241 C C . ALA A 1 154 ? -27.642 2.188 0.187 1.00 94.19 154 ALA A C 1
ATOM 1243 O O . ALA A 1 154 ? -28.840 2.439 0.315 1.00 94.19 154 ALA A O 1
ATOM 1244 N N . GLY A 1 155 ? -26.733 3.162 0.065 1.00 92.06 155 GLY A N 1
ATOM 1245 C CA . GLY A 1 155 ? -27.069 4.586 0.030 1.00 92.06 155 GLY A CA 1
ATOM 1246 C C . GLY A 1 155 ? -27.435 5.184 1.391 1.00 92.06 155 GLY A C 1
ATOM 1247 O O . GLY A 1 155 ? -28.098 6.217 1.434 1.00 92.06 155 GLY A O 1
ATOM 1248 N N . LYS A 1 156 ? -27.011 4.566 2.504 1.00 92.50 156 LYS A N 1
ATOM 1249 C CA . LYS A 1 156 ? -27.229 5.113 3.858 1.00 92.50 156 LYS A CA 1
ATOM 1250 C C . LYS A 1 156 ? -26.359 6.338 4.162 1.00 92.50 156 LYS A C 1
ATOM 1252 O O . LYS A 1 156 ? -26.661 7.083 5.090 1.00 92.50 156 LYS A O 1
ATOM 1257 N N . TYR A 1 157 ? -25.288 6.533 3.398 1.00 91.75 157 TYR A N 1
ATOM 1258 C CA . TYR A 1 157 ? -24.323 7.621 3.555 1.00 91.75 157 TYR A CA 1
ATOM 1259 C C . TYR A 1 157 ? -24.255 8.502 2.308 1.00 91.75 157 TYR A C 1
ATOM 1261 O O . TYR A 1 157 ? -24.808 8.167 1.257 1.00 91.75 157 TYR A O 1
ATOM 1269 N N . GLU A 1 158 ? -23.554 9.633 2.413 1.00 91.38 158 GLU A N 1
ATOM 1270 C CA . GLU A 1 158 ? -23.300 10.502 1.268 1.00 91.38 158 GLU A CA 1
ATOM 1271 C C . GLU A 1 158 ? -22.622 9.718 0.132 1.00 91.38 158 GLU A C 1
ATOM 1273 O O . GLU A 1 158 ? -21.637 9.004 0.332 1.00 91.38 158 GLU A O 1
ATOM 1278 N N . ARG A 1 159 ? -23.140 9.856 -1.095 1.00 88.25 159 ARG A N 1
ATOM 1279 C CA . ARG A 1 159 ? -22.592 9.141 -2.250 1.00 88.25 159 ARG A CA 1
ATOM 1280 C C . ARG A 1 159 ? -21.170 9.612 -2.545 1.00 88.25 159 ARG A C 1
ATOM 1282 O O . ARG A 1 159 ? -20.945 10.731 -3.017 1.00 88.25 159 ARG A O 1
ATOM 1289 N N . ASP A 1 160 ? -20.227 8.698 -2.369 1.00 89.88 160 ASP A N 1
ATOM 1290 C CA . ASP A 1 160 ? -18.819 8.924 -2.650 1.00 89.88 160 ASP A CA 1
ATOM 1291 C C . ASP A 1 160 ? -18.158 7.659 -3.224 1.00 89.88 160 ASP A C 1
ATOM 1293 O O . ASP A 1 160 ? -18.046 6.619 -2.573 1.00 89.88 160 ASP A O 1
ATOM 1297 N N . LEU A 1 161 ? -17.714 7.746 -4.482 1.00 89.44 161 LEU A N 1
ATOM 1298 C CA . LEU A 1 161 ? -17.031 6.642 -5.161 1.00 89.44 161 LEU A CA 1
ATOM 1299 C C . LEU A 1 161 ? -15.644 6.365 -4.566 1.00 89.44 161 LEU A C 1
ATOM 1301 O O . LEU A 1 161 ? -15.170 5.228 -4.634 1.00 89.44 161 LEU A O 1
ATOM 1305 N N . ALA A 1 162 ? -14.995 7.377 -3.983 1.00 90.81 162 ALA A N 1
ATOM 1306 C CA . ALA A 1 162 ? -13.687 7.218 -3.369 1.00 90.81 162 ALA A CA 1
ATOM 1307 C C . ALA A 1 162 ? -13.781 6.377 -2.089 1.00 90.81 162 ALA A C 1
ATOM 1309 O O . ALA A 1 162 ? -12.920 5.526 -1.877 1.00 90.81 162 ALA A O 1
ATOM 1310 N N . VAL A 1 163 ? -14.865 6.512 -1.315 1.00 92.50 163 VAL A N 1
ATOM 1311 C CA . VAL A 1 163 ? -15.144 5.656 -0.149 1.00 92.50 163 VAL A CA 1
ATOM 1312 C C . VAL A 1 163 ? -15.264 4.192 -0.556 1.00 92.50 163 VAL A C 1
ATOM 1314 O O . VAL A 1 163 ? -14.582 3.342 0.011 1.00 92.50 163 VAL A O 1
ATOM 1317 N N . GLN A 1 164 ? -16.071 3.886 -1.577 1.00 92.94 164 GLN A N 1
ATOM 1318 C CA . GLN A 1 164 ? -16.216 2.506 -2.053 1.00 92.94 164 GLN A CA 1
ATOM 1319 C C . GLN A 1 164 ? -14.871 1.927 -2.508 1.00 92.94 164 GLN A C 1
ATOM 1321 O O . GLN A 1 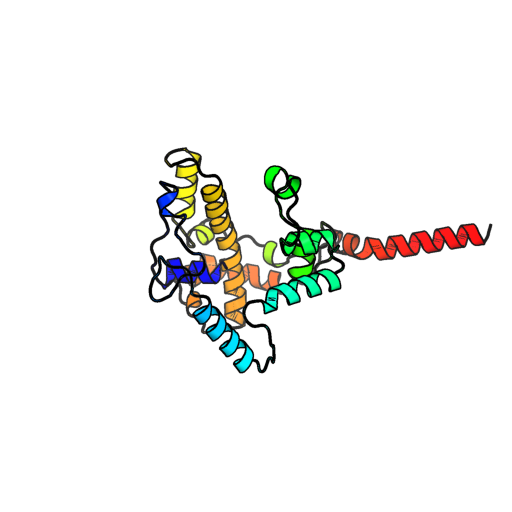164 ? -14.517 0.806 -2.148 1.00 92.94 164 GLN A O 1
ATOM 1326 N N . GLY A 1 165 ? -14.096 2.697 -3.281 1.00 93.00 165 GLY A N 1
ATOM 1327 C CA . GLY A 1 165 ? -12.763 2.285 -3.719 1.00 93.00 165 GLY A CA 1
ATOM 1328 C C . GLY A 1 165 ? -11.797 2.061 -2.551 1.00 93.00 165 GLY A C 1
ATOM 1329 O O . GLY A 1 165 ? -11.043 1.088 -2.551 1.00 93.00 165 GLY A O 1
ATOM 1330 N N . PHE A 1 166 ? -11.843 2.923 -1.538 1.00 92.56 166 PHE A N 1
ATOM 1331 C CA . PHE A 1 166 ? -10.983 2.842 -0.362 1.00 92.56 166 PHE A CA 1
ATOM 1332 C C . PHE A 1 166 ? -11.334 1.650 0.539 1.00 92.56 166 PHE A C 1
ATOM 1334 O O . PHE A 1 166 ? -10.440 0.925 0.970 1.00 92.56 166 PHE A O 1
ATOM 1341 N N . LEU A 1 167 ? -12.618 1.371 0.764 1.00 94.50 167 LEU A N 1
ATOM 1342 C CA . LEU A 1 167 ? -13.062 0.206 1.537 1.00 94.50 167 LEU A CA 1
ATOM 1343 C C . LEU A 1 167 ? -12.750 -1.113 0.815 1.00 94.50 167 LEU A C 1
ATOM 1345 O O . LEU A 1 167 ? -12.232 -2.043 1.434 1.00 94.50 167 LEU A O 1
ATOM 1349 N N . ARG A 1 168 ? -12.942 -1.173 -0.511 1.00 95.62 168 ARG A N 1
ATOM 1350 C CA . ARG A 1 168 ? -12.506 -2.323 -1.326 1.00 95.62 168 ARG A CA 1
ATOM 1351 C C . ARG A 1 168 ? -10.986 -2.514 -1.283 1.00 95.62 168 ARG A C 1
ATOM 1353 O O . ARG A 1 168 ? -10.505 -3.646 -1.267 1.00 95.62 168 ARG A O 1
ATOM 1360 N N . LEU A 1 169 ? -10.212 -1.428 -1.198 1.00 95.06 169 LEU A N 1
ATOM 1361 C CA . LEU A 1 169 ? -8.768 -1.508 -0.965 1.00 95.06 169 LEU A CA 1
ATOM 1362 C C . LEU A 1 169 ? -8.452 -2.138 0.401 1.00 95.06 169 LEU A C 1
ATOM 1364 O O . LEU A 1 169 ? -7.557 -2.977 0.462 1.00 95.06 169 LEU A O 1
ATOM 1368 N N . PHE A 1 170 ? -9.167 -1.801 1.480 1.00 95.62 170 PHE A N 1
ATOM 1369 C CA . PHE A 1 170 ? -8.978 -2.476 2.773 1.00 95.62 170 PHE A CA 1
ATOM 1370 C C . PHE A 1 170 ? -9.250 -3.974 2.681 1.00 95.62 170 PHE A C 1
ATOM 1372 O O . PHE A 1 170 ? -8.434 -4.750 3.173 1.00 95.62 170 PHE A O 1
ATOM 1379 N N . GLN A 1 171 ? -10.333 -4.377 2.011 1.00 95.44 171 GLN A N 1
ATOM 1380 C CA . GLN A 1 171 ? -10.644 -5.791 1.789 1.00 95.44 171 GLN A CA 1
ATOM 1381 C C . GLN A 1 171 ? -9.499 -6.504 1.063 1.00 95.44 171 GLN A C 1
ATOM 1383 O O . GLN A 1 171 ? -9.022 -7.538 1.524 1.00 95.44 171 GLN A O 1
ATOM 1388 N N . TYR A 1 172 ? -8.979 -5.901 -0.009 1.00 95.31 172 TYR A N 1
ATOM 1389 C CA . TYR A 1 172 ? -7.826 -6.432 -0.734 1.00 95.31 172 TYR A CA 1
ATOM 1390 C C . TYR A 1 172 ? -6.564 -6.514 0.143 1.00 95.31 172 TYR A C 1
ATOM 1392 O O . TYR A 1 172 ? -5.834 -7.506 0.120 1.00 95.31 172 TYR A O 1
ATOM 1400 N N . LEU A 1 173 ? -6.310 -5.493 0.968 1.00 96.31 173 LEU A N 1
ATOM 1401 C CA . LEU A 1 173 ? -5.158 -5.463 1.867 1.00 96.31 173 LEU A CA 1
ATOM 1402 C C . LEU A 1 173 ? -5.209 -6.542 2.954 1.00 96.31 173 LEU A C 1
ATOM 1404 O O . LEU A 1 173 ? -4.138 -6.933 3.407 1.00 96.31 173 LEU A O 1
ATOM 1408 N N . ARG A 1 174 ? -6.386 -7.048 3.357 1.00 96.56 174 ARG A N 1
ATOM 1409 C CA . ARG A 1 174 ? -6.495 -8.162 4.325 1.00 96.56 174 ARG A CA 1
ATOM 1410 C C . ARG A 1 174 ? -5.686 -9.366 3.856 1.00 96.56 174 ARG A C 1
ATOM 1412 O O . ARG A 1 174 ? -4.862 -9.885 4.604 1.00 96.56 174 ARG A O 1
ATOM 1419 N N . ILE A 1 175 ? -5.871 -9.748 2.593 1.00 95.31 175 ILE A N 1
ATOM 1420 C CA . ILE A 1 175 ? -5.172 -10.869 1.957 1.00 95.31 175 ILE A CA 1
ATOM 1421 C C . ILE A 1 175 ? -3.663 -10.608 1.953 1.00 95.31 175 ILE A C 1
ATOM 1423 O O . ILE A 1 175 ? -2.887 -11.442 2.415 1.00 95.31 175 ILE A O 1
ATOM 1427 N N . ILE A 1 176 ? -3.255 -9.418 1.502 1.00 94.50 176 ILE A N 1
ATOM 1428 C CA . ILE A 1 176 ? -1.839 -9.043 1.417 1.00 94.50 176 ILE A CA 1
ATOM 1429 C C . ILE A 1 176 ? -1.174 -9.035 2.797 1.00 94.50 176 ILE A C 1
ATOM 1431 O O . ILE A 1 176 ? -0.066 -9.536 2.934 1.00 94.50 176 ILE A O 1
ATOM 1435 N N . ILE A 1 177 ? -1.839 -8.519 3.835 1.00 96.00 177 ILE A N 1
ATOM 1436 C CA . ILE A 1 177 ? -1.298 -8.507 5.202 1.00 96.00 177 ILE A CA 1
ATOM 1437 C C . ILE A 1 177 ? -1.120 -9.935 5.718 1.00 96.00 177 ILE A C 1
ATOM 1439 O O . ILE A 1 177 ? -0.071 -10.243 6.276 1.00 96.00 177 ILE A O 1
ATOM 1443 N N . LEU A 1 178 ? -2.109 -10.813 5.519 1.00 95.75 178 LEU A N 1
ATOM 1444 C CA . LEU A 1 178 ? -2.020 -12.213 5.943 1.00 95.75 178 LEU A CA 1
ATOM 1445 C C . LEU A 1 178 ? -0.833 -12.921 5.278 1.00 95.75 178 LEU A C 1
ATOM 1447 O O . LEU A 1 178 ? -0.063 -13.596 5.961 1.00 95.75 178 LEU A O 1
ATOM 1451 N N . GLN A 1 179 ? -0.650 -12.716 3.973 1.00 93.88 179 GLN A N 1
ATOM 1452 C CA . GLN A 1 179 ? 0.481 -13.250 3.211 1.00 93.88 179 GLN A CA 1
ATOM 1453 C C . GLN A 1 179 ? 1.823 -12.664 3.685 1.00 93.88 179 GLN A C 1
ATOM 1455 O O . GLN A 1 179 ? 2.759 -13.407 3.987 1.00 93.88 179 GLN A O 1
ATOM 1460 N N . ASP A 1 180 ? 1.919 -11.337 3.807 1.00 93.25 180 ASP A N 1
ATOM 1461 C CA . ASP A 1 180 ? 3.143 -10.639 4.211 1.00 93.25 180 ASP A CA 1
ATOM 1462 C C . ASP A 1 180 ? 3.562 -11.023 5.638 1.00 93.25 180 ASP A C 1
ATOM 1464 O O . ASP A 1 180 ? 4.750 -11.168 5.913 1.00 93.25 180 ASP A O 1
ATOM 1468 N N . VAL A 1 181 ? 2.616 -11.254 6.553 1.00 94.81 181 VAL A N 1
ATOM 1469 C CA . VAL A 1 181 ? 2.920 -11.686 7.926 1.00 94.81 181 VAL A CA 1
ATOM 1470 C C . VAL A 1 181 ? 3.559 -13.076 7.963 1.00 94.81 181 VAL A C 1
ATOM 1472 O O . VAL A 1 181 ? 4.449 -13.310 8.785 1.00 94.81 181 VAL A O 1
ATOM 1475 N N . VAL A 1 182 ? 3.183 -13.990 7.060 1.00 93.44 182 VAL A N 1
ATOM 1476 C CA . VAL A 1 182 ? 3.873 -15.286 6.939 1.00 93.44 182 VAL A CA 1
ATOM 1477 C C . VAL A 1 182 ? 5.340 -15.082 6.546 1.00 93.44 182 VAL A C 1
ATOM 1479 O O . VAL A 1 182 ? 6.225 -15.663 7.179 1.00 93.44 182 VAL A O 1
ATOM 1482 N N . ALA A 1 183 ? 5.612 -14.204 5.576 1.00 91.19 183 ALA A N 1
ATOM 1483 C CA . ALA A 1 183 ? 6.971 -13.863 5.149 1.00 91.19 183 ALA A CA 1
ATOM 1484 C C . ALA A 1 183 ? 7.772 -13.133 6.248 1.00 91.19 183 ALA A C 1
ATOM 1486 O O . ALA A 1 183 ? 8.938 -13.450 6.508 1.00 91.19 183 ALA A O 1
ATOM 1487 N N . LEU A 1 184 ? 7.138 -12.186 6.945 1.00 93.19 184 LEU A N 1
ATOM 1488 C CA . LEU A 1 184 ? 7.745 -11.418 8.033 1.00 93.19 184 LEU A CA 1
ATOM 1489 C C . LEU A 1 184 ? 8.094 -12.301 9.231 1.00 93.19 184 LEU A C 1
ATOM 1491 O O . LEU A 1 184 ? 9.134 -12.086 9.840 1.00 93.19 184 LEU A O 1
ATOM 1495 N N . ARG A 1 185 ? 7.309 -13.341 9.542 1.00 92.62 185 ARG A N 1
ATOM 1496 C CA . ARG A 1 185 ? 7.669 -14.299 10.605 1.00 92.62 185 ARG A CA 1
ATOM 1497 C C . ARG A 1 185 ? 8.978 -15.039 10.334 1.00 92.62 185 ARG A C 1
ATOM 1499 O O . ARG A 1 185 ? 9.646 -15.414 11.290 1.00 92.62 185 ARG A O 1
ATOM 1506 N N . ARG A 1 186 ? 9.333 -15.263 9.062 1.00 90.38 186 ARG A N 1
ATOM 1507 C CA . ARG A 1 186 ? 10.585 -15.940 8.675 1.00 90.38 186 ARG A CA 1
ATOM 1508 C C . ARG A 1 186 ? 11.795 -15.016 8.806 1.00 90.38 186 ARG A C 1
ATOM 1510 O O . ARG A 1 186 ? 12.851 -15.459 9.232 1.00 90.38 186 ARG A O 1
ATOM 1517 N N . THR A 1 187 ? 11.638 -13.749 8.426 1.00 92.88 187 THR A N 1
ATOM 1518 C CA . THR A 1 187 ? 12.759 -12.804 8.269 1.00 92.88 187 THR A CA 1
ATOM 1519 C C . THR A 1 187 ? 12.911 -11.826 9.434 1.00 92.88 187 THR A C 1
ATOM 1521 O O . THR A 1 187 ? 14.019 -11.404 9.741 1.00 92.88 187 THR A O 1
ATOM 1524 N N . HIS A 1 188 ? 11.813 -11.472 10.100 1.00 93.94 188 HIS A N 1
ATOM 1525 C CA . HIS A 1 188 ? 11.749 -10.449 11.143 1.00 93.94 188 HIS A CA 1
ATOM 1526 C C . HIS A 1 188 ? 10.807 -10.885 12.288 1.00 93.94 188 HIS A C 1
ATOM 1528 O O . HIS A 1 188 ? 9.773 -10.251 12.525 1.00 93.94 188 HIS A O 1
ATOM 1534 N N . PRO A 1 189 ? 11.142 -11.958 13.032 1.00 92.12 189 PRO A N 1
ATOM 1535 C CA . PRO A 1 189 ? 10.254 -12.559 14.036 1.00 92.12 189 PRO A CA 1
ATOM 1536 C C . PRO A 1 189 ? 9.951 -11.651 15.239 1.00 92.12 189 PRO A C 1
ATOM 1538 O O . PRO A 1 189 ? 9.010 -11.913 15.981 1.00 92.12 189 PRO A O 1
ATOM 1541 N N . HIS A 1 190 ? 10.714 -10.573 15.426 1.00 91.12 190 HIS A N 1
ATOM 1542 C CA . HIS A 1 190 ? 10.565 -9.632 16.541 1.00 91.12 190 HIS A CA 1
ATOM 1543 C C . HIS A 1 190 ? 9.635 -8.444 16.236 1.00 91.12 190 HIS A C 1
ATOM 1545 O O . HIS A 1 190 ? 9.518 -7.527 17.045 1.00 91.12 190 HIS A O 1
ATOM 1551 N N . MET A 1 191 ? 8.992 -8.421 15.065 1.00 90.50 191 MET A N 1
ATOM 1552 C CA . MET A 1 191 ? 8.107 -7.320 14.680 1.00 90.50 191 MET A CA 1
ATOM 1553 C C . MET A 1 191 ? 6.847 -7.271 15.567 1.00 90.50 191 MET A C 1
ATOM 1555 O O . MET A 1 191 ? 6.151 -8.283 15.664 1.00 90.50 191 MET A O 1
ATOM 1559 N N . PRO A 1 192 ? 6.466 -6.102 16.128 1.00 89.38 192 PRO A N 1
ATOM 1560 C CA . PRO A 1 192 ? 5.319 -5.982 17.041 1.00 89.38 192 PRO A CA 1
ATOM 1561 C C . PRO A 1 192 ? 3.986 -6.473 16.468 1.00 89.38 192 PRO A C 1
ATOM 1563 O O . PRO A 1 192 ? 3.143 -6.990 17.197 1.00 89.38 192 PRO A O 1
ATOM 1566 N N . ILE A 1 193 ? 3.803 -6.358 15.149 1.00 91.50 193 ILE A N 1
ATOM 1567 C CA . ILE A 1 193 ? 2.597 -6.828 14.457 1.00 91.50 193 ILE A CA 1
ATOM 1568 C C . ILE A 1 193 ? 2.330 -8.321 14.676 1.00 91.50 193 ILE A C 1
ATOM 1570 O O . ILE A 1 193 ? 1.175 -8.733 14.730 1.00 91.50 193 ILE A O 1
ATOM 1574 N N . LEU A 1 194 ? 3.382 -9.125 14.855 1.00 91.75 194 LEU A N 1
ATOM 1575 C CA . LEU A 1 194 ? 3.292 -10.579 14.983 1.00 91.75 194 LEU A CA 1
ATOM 1576 C C . LEU A 1 194 ? 2.646 -11.037 16.294 1.00 91.75 194 LEU A C 1
ATOM 1578 O O . LEU A 1 194 ? 2.202 -12.186 16.361 1.00 91.75 194 LEU A O 1
ATOM 1582 N N . SER A 1 195 ? 2.577 -10.144 17.285 1.00 91.44 195 SER A N 1
ATOM 1583 C CA . SER A 1 195 ? 1.945 -10.364 18.588 1.00 91.44 195 SER A CA 1
ATOM 1584 C C . SER A 1 195 ? 0.421 -10.210 18.557 1.00 91.44 195 SER A C 1
ATOM 1586 O O . SER A 1 195 ? -0.233 -10.469 19.563 1.00 91.44 195 SER A O 1
ATOM 1588 N N . SER A 1 196 ? -0.165 -9.779 17.432 1.00 92.62 196 SER A N 1
ATOM 1589 C CA . SER A 1 196 ? -1.620 -9.653 17.315 1.00 92.62 196 SER A CA 1
ATOM 1590 C C . SER A 1 196 ? -2.317 -11.024 17.436 1.00 92.62 196 SER A C 1
ATOM 1592 O O . SER A 1 196 ? -1.873 -11.983 16.790 1.00 92.62 196 SER A O 1
ATOM 1594 N N . PRO A 1 197 ? -3.438 -11.127 18.185 1.00 93.06 197 PRO A N 1
ATOM 1595 C CA . PRO A 1 197 ? -4.198 -12.371 18.339 1.00 93.06 197 PRO A CA 1
ATOM 1596 C C . PRO A 1 197 ? -4.625 -13.007 17.012 1.00 93.06 197 PRO A C 1
ATOM 1598 O O . PRO A 1 197 ? -4.621 -14.231 16.887 1.00 93.06 197 PRO A O 1
ATOM 1601 N N . THR A 1 198 ? -4.907 -12.189 15.992 1.00 93.31 198 THR A N 1
ATOM 1602 C CA . THR A 1 198 ? -5.252 -12.637 14.634 1.00 93.31 198 THR A CA 1
ATOM 1603 C C . THR A 1 198 ? -4.229 -13.633 14.089 1.00 93.31 198 THR A C 1
ATOM 1605 O O . THR A 1 198 ? -4.593 -14.663 13.524 1.00 93.31 198 THR A O 1
ATOM 1608 N N . PHE A 1 199 ? -2.936 -13.383 14.320 1.00 95.12 199 PHE A N 1
ATOM 1609 C CA . PHE A 1 199 ? -1.851 -14.222 13.804 1.00 95.12 199 PHE A CA 1
ATOM 1610 C C . PHE A 1 199 ? -1.494 -15.401 14.723 1.00 95.12 199 PHE A C 1
ATOM 1612 O O . PHE A 1 199 ? -0.629 -16.216 14.384 1.00 95.12 199 PHE A O 1
ATOM 1619 N N . ALA A 1 200 ? -2.123 -15.504 15.893 1.00 93.19 200 ALA A N 1
ATOM 1620 C CA . ALA A 1 200 ? -2.046 -16.669 16.773 1.00 93.19 200 ALA A CA 1
ATOM 1621 C C . ALA A 1 200 ? -3.246 -17.620 16.592 1.00 93.19 200 ALA A C 1
ATOM 1623 O O . ALA A 1 200 ? -3.221 -18.734 17.111 1.00 93.19 200 ALA A O 1
ATOM 1624 N N . SER A 1 201 ? -4.277 -17.201 15.849 1.00 95.56 201 SER A N 1
ATOM 1625 C CA . SER A 1 201 ? -5.486 -17.993 15.611 1.00 95.56 201 SER A CA 1
ATOM 1626 C C . SER A 1 201 ? -5.202 -19.314 14.884 1.00 95.56 201 SER A C 1
ATOM 1628 O O . SER A 1 201 ? -4.291 -19.420 14.057 1.00 95.56 201 SER A O 1
ATOM 1630 N N . ALA A 1 202 ? -6.027 -20.329 15.158 1.00 95.81 202 ALA A N 1
ATOM 1631 C CA . ALA A 1 202 ? -5.936 -21.627 14.489 1.00 95.81 202 ALA A CA 1
ATOM 1632 C C . ALA A 1 202 ? -6.123 -21.505 12.965 1.00 95.81 202 ALA A C 1
ATOM 1634 O O . ALA A 1 202 ? -5.393 -22.147 12.208 1.00 95.81 202 ALA A O 1
ATOM 1635 N N . GLU A 1 203 ? -7.037 -20.635 12.518 1.00 96.06 203 GLU A N 1
ATOM 1636 C CA . GLU A 1 203 ? -7.253 -20.336 11.096 1.00 96.06 203 GLU A CA 1
ATOM 1637 C C . GLU A 1 203 ? -5.985 -19.775 10.442 1.00 96.06 203 GLU A C 1
ATOM 1639 O O . GLU A 1 203 ? -5.573 -20.247 9.382 1.00 96.06 203 GLU A O 1
ATOM 1644 N N . PHE A 1 204 ? -5.313 -18.816 11.092 1.00 96.56 204 PHE A N 1
ATOM 1645 C CA . PHE A 1 204 ? -4.069 -18.258 10.568 1.00 96.56 204 PHE A CA 1
ATOM 1646 C C . PHE A 1 204 ? -2.948 -19.296 10.510 1.00 96.56 204 PHE A C 1
ATOM 1648 O O . PHE A 1 204 ? -2.199 -19.348 9.536 1.00 96.56 204 PHE A O 1
ATOM 1655 N N . LEU A 1 205 ? -2.809 -20.131 11.543 1.00 95.94 205 LEU A N 1
ATOM 1656 C CA . LEU A 1 205 ? -1.784 -21.175 11.569 1.00 95.94 205 LEU A CA 1
ATOM 1657 C C . LEU A 1 205 ? -2.022 -22.240 10.489 1.00 95.94 205 LEU A C 1
ATOM 1659 O O . LEU A 1 205 ? -1.056 -22.715 9.887 1.00 95.94 205 LEU A O 1
ATOM 1663 N N . ALA A 1 206 ? -3.283 -22.583 10.210 1.00 95.44 206 ALA A N 1
ATOM 1664 C CA . ALA A 1 206 ? -3.648 -23.457 9.100 1.00 95.44 206 ALA A CA 1
ATOM 1665 C C . ALA A 1 206 ? -3.295 -22.820 7.748 1.00 95.44 206 ALA A C 1
ATOM 1667 O O . ALA A 1 206 ? -2.577 -23.441 6.964 1.00 95.44 206 ALA A O 1
ATOM 1668 N N . PHE A 1 207 ? -3.693 -21.561 7.529 1.00 95.44 207 PHE A N 1
ATOM 1669 C CA . PHE A 1 207 ? -3.339 -20.804 6.326 1.00 95.44 207 PHE A CA 1
ATOM 1670 C C . PHE A 1 207 ? -1.819 -20.721 6.131 1.00 95.44 207 PHE A C 1
ATOM 1672 O O . PHE A 1 207 ? -1.318 -21.019 5.053 1.00 95.44 207 PHE A O 1
ATOM 1679 N N . LYS A 1 208 ? -1.053 -20.395 7.181 1.00 94.81 208 LYS A N 1
ATOM 1680 C CA . LYS A 1 208 ? 0.417 -20.347 7.130 1.00 94.81 208 LYS A CA 1
ATOM 1681 C C . LYS A 1 208 ? 1.011 -21.672 6.644 1.00 94.81 208 LYS A C 1
ATOM 1683 O O . LYS A 1 208 ? 1.956 -21.654 5.854 1.00 94.81 208 LYS A O 1
ATOM 1688 N N . ARG A 1 209 ? 0.505 -22.807 7.141 1.00 93.75 209 ARG A N 1
ATOM 1689 C CA . ARG A 1 209 ? 1.004 -24.144 6.782 1.00 93.75 209 ARG A CA 1
ATOM 1690 C C . ARG A 1 209 ? 0.795 -24.446 5.299 1.00 93.75 209 ARG A C 1
ATOM 1692 O O . ARG A 1 209 ? 1.692 -25.002 4.683 1.00 93.75 209 ARG A O 1
ATOM 1699 N N . GLU A 1 210 ? -0.348 -24.056 4.746 1.00 91.94 210 GLU A N 1
ATOM 1700 C CA . GLU A 1 210 ? -0.667 -24.226 3.324 1.00 91.94 210 GLU A CA 1
ATOM 1701 C C . GLU A 1 210 ? 0.096 -23.233 2.434 1.00 91.94 210 GLU A C 1
ATOM 1703 O O . GLU A 1 210 ? 0.610 -23.589 1.378 1.00 91.94 210 GLU A O 1
ATOM 1708 N N . PHE A 1 211 ? 0.228 -21.988 2.893 1.00 91.62 211 PHE A N 1
ATOM 1709 C CA . PHE A 1 211 ? 0.844 -20.899 2.143 1.00 91.62 211 PHE A CA 1
ATOM 1710 C C . PHE A 1 211 ? 2.368 -21.009 2.030 1.00 91.62 211 PHE A C 1
ATOM 1712 O O . PHE A 1 211 ? 2.942 -20.594 1.026 1.00 91.62 211 PHE A O 1
ATOM 1719 N N . THR A 1 212 ? 3.038 -21.575 3.041 1.00 89.94 212 THR A N 1
ATOM 1720 C CA . THR A 1 212 ? 4.511 -21.643 3.074 1.00 89.94 212 THR A CA 1
ATOM 1721 C C . THR A 1 212 ? 5.089 -22.408 1.868 1.00 89.94 212 THR A C 1
ATOM 1723 O O . THR A 1 212 ? 5.914 -21.820 1.172 1.00 89.94 212 THR A O 1
ATOM 1726 N N . PRO A 1 213 ? 4.630 -23.633 1.532 1.00 87.69 213 PRO A N 1
ATOM 1727 C CA . PRO A 1 213 ? 5.080 -24.330 0.324 1.00 87.69 213 PRO A CA 1
ATOM 1728 C C . PRO A 1 213 ? 4.844 -23.545 -0.974 1.00 87.69 213 PRO A C 1
ATOM 1730 O O . PRO A 1 213 ? 5.709 -23.528 -1.845 1.00 87.69 213 PRO A O 1
ATOM 1733 N N . ALA A 1 214 ? 3.706 -22.856 -1.106 1.00 82.94 214 ALA A N 1
ATOM 1734 C CA . ALA A 1 214 ? 3.387 -22.088 -2.312 1.00 82.94 214 ALA A CA 1
ATOM 1735 C C . ALA A 1 214 ? 4.288 -20.858 -2.500 1.00 82.94 214 ALA A C 1
ATOM 1737 O O . ALA A 1 214 ? 4.548 -20.456 -3.630 1.00 82.94 214 ALA A O 1
ATOM 1738 N N . MET A 1 215 ? 4.790 -20.268 -1.410 1.00 82.12 215 MET A N 1
ATOM 1739 C CA . MET A 1 215 ? 5.804 -19.213 -1.488 1.00 82.12 215 MET A CA 1
ATOM 1740 C C . MET A 1 215 ? 7.152 -19.728 -1.990 1.00 82.12 215 MET A C 1
ATOM 1742 O O . MET A 1 215 ? 7.854 -19.003 -2.690 1.00 82.12 215 MET A O 1
ATOM 1746 N N . ASP A 1 216 ? 7.520 -20.945 -1.590 1.00 81.19 216 ASP A N 1
ATOM 1747 C CA . ASP A 1 216 ? 8.809 -21.550 -1.923 1.00 81.19 216 ASP A CA 1
ATOM 1748 C C . ASP A 1 216 ? 8.778 -22.256 -3.296 1.00 81.19 216 ASP A C 1
ATOM 1750 O O . ASP A 1 216 ? 9.825 -22.661 -3.796 1.00 81.19 216 ASP A O 1
ATOM 1754 N N . THR A 1 217 ? 7.601 -22.381 -3.925 1.00 70.69 217 THR A N 1
ATOM 1755 C CA . THR A 1 217 ? 7.430 -23.009 -5.244 1.00 70.69 217 THR A CA 1
ATOM 1756 C C . THR A 1 217 ? 7.614 -21.970 -6.360 1.00 70.69 217 THR A C 1
ATOM 1758 O O . THR A 1 217 ? 6.777 -21.077 -6.512 1.00 70.69 217 THR A O 1
ATOM 1761 N N . PRO A 1 218 ? 8.676 -22.069 -7.181 1.00 60.31 218 PRO A N 1
ATOM 1762 C CA . PRO A 1 218 ? 8.972 -21.093 -8.228 1.00 60.31 218 PRO A CA 1
ATOM 1763 C C . PRO A 1 218 ? 8.262 -21.394 -9.555 1.00 60.31 218 PRO A C 1
ATOM 1765 O O . PRO A 1 218 ? 8.530 -20.714 -10.546 1.00 60.31 218 PRO A O 1
ATOM 1768 N N . GLU A 1 219 ? 7.411 -22.424 -9.616 1.00 64.88 219 GLU A N 1
ATOM 1769 C CA . GLU A 1 219 ? 6.867 -22.925 -10.877 1.00 64.88 219 GLU A CA 1
ATOM 1770 C C . GLU A 1 219 ? 5.977 -21.864 -11.540 1.00 64.88 219 GLU A C 1
ATOM 1772 O O . GLU A 1 219 ? 4.864 -21.558 -11.102 1.00 64.88 219 GLU A O 1
ATOM 1777 N N . LYS A 1 220 ? 6.520 -21.234 -12.586 1.00 70.44 220 LYS A N 1
ATOM 1778 C CA . LYS A 1 220 ? 5.785 -20.297 -13.429 1.00 70.44 220 LYS A CA 1
ATOM 1779 C C . LYS A 1 220 ? 4.806 -21.101 -14.292 1.00 70.44 220 LYS A C 1
ATOM 1781 O O . LYS A 1 220 ? 5.228 -22.074 -14.919 1.00 70.44 220 LYS A O 1
ATOM 1786 N N . PRO A 1 221 ? 3.530 -20.691 -14.398 1.00 78.62 221 PRO A N 1
ATOM 1787 C CA . PRO A 1 221 ? 2.604 -21.300 -15.339 1.00 78.62 221 PRO A CA 1
ATOM 1788 C C . PRO A 1 221 ? 3.172 -21.254 -16.759 1.00 78.62 221 PRO A C 1
ATOM 1790 O O . PRO A 1 221 ? 3.719 -20.230 -17.176 1.00 78.62 221 PRO A O 1
ATOM 1793 N N . VAL A 1 222 ? 2.986 -22.336 -17.520 1.00 76.00 222 VAL A N 1
ATOM 1794 C CA . VAL A 1 222 ? 3.468 -22.450 -18.909 1.00 76.00 222 VAL A CA 1
ATOM 1795 C C . VAL A 1 222 ? 2.992 -21.275 -19.764 1.00 76.00 222 VAL A C 1
ATOM 1797 O O . VAL A 1 222 ? 3.750 -20.759 -20.573 1.00 76.00 222 VAL A O 1
ATOM 1800 N N . SER A 1 223 ? 1.769 -20.786 -19.544 1.00 78.56 223 SER A N 1
ATOM 1801 C CA . SER A 1 223 ? 1.234 -19.615 -20.246 1.00 78.56 223 SER A CA 1
ATOM 1802 C C . SER A 1 223 ? 2.076 -18.351 -20.045 1.00 78.56 223 SER A C 1
ATOM 1804 O O . SER A 1 223 ? 2.282 -17.606 -20.998 1.00 78.56 223 SER A O 1
ATOM 1806 N N . VAL A 1 224 ? 2.596 -18.121 -18.838 1.00 78.56 224 VAL A N 1
ATOM 1807 C CA . VAL A 1 224 ? 3.457 -16.968 -18.537 1.00 78.56 224 VAL A CA 1
ATOM 1808 C C . VAL A 1 224 ? 4.823 -17.150 -19.191 1.00 78.56 224 VAL A C 1
ATOM 1810 O O . VAL A 1 224 ? 5.315 -16.218 -19.820 1.00 78.56 224 VAL A O 1
ATOM 1813 N N . ALA A 1 225 ? 5.393 -18.357 -19.118 1.00 77.81 225 ALA A N 1
ATOM 1814 C CA . ALA A 1 225 ? 6.666 -18.674 -19.769 1.00 77.81 225 ALA A CA 1
ATOM 1815 C C . ALA A 1 225 ? 6.591 -18.507 -21.298 1.00 77.81 225 ALA A C 1
ATOM 1817 O O . ALA A 1 225 ? 7.485 -17.920 -21.903 1.00 77.81 225 ALA A O 1
ATOM 1818 N N . VAL A 1 226 ? 5.490 -18.948 -21.919 1.00 79.19 226 VAL A N 1
ATOM 1819 C CA . VAL A 1 226 ? 5.238 -18.752 -23.354 1.00 79.19 226 VAL A CA 1
ATOM 1820 C C . VAL A 1 226 ? 5.212 -17.264 -23.686 1.00 79.19 226 VAL A C 1
ATOM 1822 O O . VAL A 1 226 ? 5.932 -16.845 -24.589 1.00 79.19 226 VAL A O 1
ATOM 1825 N N . VAL A 1 227 ? 4.449 -16.454 -22.942 1.00 80.25 227 VAL A N 1
ATOM 1826 C CA . VAL A 1 227 ? 4.352 -15.007 -23.196 1.00 80.25 227 VAL A CA 1
ATOM 1827 C C . VAL A 1 227 ? 5.702 -14.304 -23.016 1.00 80.25 227 VAL A C 1
ATOM 1829 O O . VAL A 1 227 ? 6.041 -13.454 -23.835 1.00 80.25 227 VAL A O 1
ATOM 1832 N N . GLU A 1 228 ? 6.489 -14.672 -22.002 1.00 78.62 228 GLU A N 1
ATOM 1833 C CA . GLU A 1 228 ? 7.847 -14.140 -21.804 1.00 78.62 228 GLU A CA 1
ATOM 1834 C C . GLU A 1 228 ? 8.776 -14.478 -22.985 1.00 78.62 228 GLU A C 1
ATOM 1836 O O . GLU A 1 228 ? 9.570 -13.632 -23.386 1.00 78.62 228 GLU A O 1
ATOM 1841 N N . SER A 1 229 ? 8.642 -15.671 -23.579 1.00 80.38 229 SER A N 1
ATOM 1842 C CA . SER A 1 229 ? 9.478 -16.137 -24.701 1.00 80.38 229 SER A CA 1
ATOM 1843 C C . SER A 1 229 ? 9.043 -15.647 -26.092 1.00 80.38 229 SER A C 1
ATOM 1845 O O . SER A 1 229 ? 9.800 -15.774 -27.056 1.00 80.38 229 SER A O 1
ATOM 1847 N N . LEU A 1 230 ? 7.835 -15.078 -26.229 1.00 81.75 230 LEU A N 1
ATOM 1848 C CA . LEU A 1 230 ? 7.287 -14.642 -27.523 1.00 81.75 230 LEU A CA 1
ATOM 1849 C C . LEU A 1 230 ? 8.211 -13.701 -28.319 1.00 81.75 230 LEU A C 1
ATOM 1851 O O . LEU A 1 230 ? 8.309 -13.900 -29.531 1.00 81.75 230 LEU A O 1
ATOM 1855 N N . PRO A 1 231 ? 8.891 -12.705 -27.712 1.00 80.69 231 PRO A N 1
ATOM 1856 C CA . PRO A 1 231 ? 9.785 -11.819 -28.454 1.00 80.69 231 PRO A CA 1
ATOM 1857 C C . PRO A 1 231 ? 10.952 -12.568 -29.110 1.00 80.69 231 PRO A C 1
ATOM 1859 O O . PRO A 1 231 ? 11.222 -12.369 -30.292 1.00 80.69 231 PRO A O 1
ATOM 1862 N N . GLU A 1 232 ? 11.600 -13.485 -28.386 1.00 81.88 232 GLU A N 1
ATOM 1863 C CA . GLU A 1 232 ? 12.711 -14.286 -28.917 1.00 81.88 232 GLU A CA 1
ATOM 1864 C C . GLU A 1 232 ? 12.241 -15.227 -30.031 1.00 81.88 232 GLU A C 1
ATOM 1866 O O . GLU A 1 232 ? 12.879 -15.324 -31.082 1.00 81.88 232 GLU A O 1
ATOM 1871 N N . LEU A 1 233 ? 11.078 -15.862 -29.846 1.00 83.50 233 LEU A N 1
ATOM 1872 C CA . LEU A 1 233 ? 10.461 -16.710 -30.866 1.00 83.50 233 LEU A CA 1
ATOM 1873 C C . LEU A 1 233 ? 10.116 -15.914 -32.133 1.00 83.50 233 LEU A C 1
ATOM 1875 O O . LEU A 1 233 ? 10.378 -16.377 -33.242 1.00 83.50 233 LEU A O 1
ATOM 1879 N N . ALA A 1 234 ? 9.575 -14.702 -31.988 1.00 83.00 234 ALA A N 1
ATOM 1880 C CA . ALA A 1 234 ? 9.260 -13.827 -33.114 1.00 83.00 234 ALA A CA 1
ATOM 1881 C C . ALA A 1 234 ? 10.523 -13.386 -33.870 1.00 83.00 234 ALA A C 1
ATOM 1883 O O . ALA A 1 234 ? 10.530 -13.374 -35.104 1.00 83.00 234 ALA A O 1
ATOM 1884 N N . HIS A 1 235 ? 11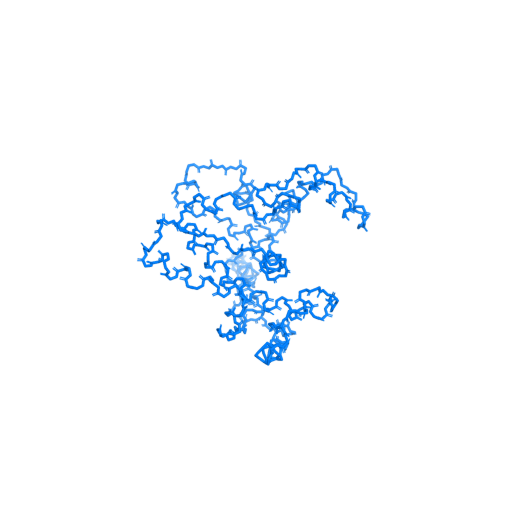.605 -13.076 -33.149 1.00 83.75 235 HIS A N 1
ATOM 1885 C CA . HIS A 1 235 ? 12.900 -12.748 -33.746 1.00 83.75 235 HIS A CA 1
ATOM 1886 C C . HIS A 1 235 ? 13.470 -13.938 -34.523 1.00 83.75 235 HIS A C 1
ATOM 1888 O O . HIS A 1 235 ? 13.895 -13.774 -35.667 1.00 83.75 235 HIS A O 1
ATOM 1894 N N . PHE A 1 236 ? 13.427 -15.139 -33.940 1.00 88.38 236 PHE A N 1
ATOM 1895 C CA . PHE A 1 236 ? 13.883 -16.360 -34.597 1.00 88.38 236 PHE A CA 1
ATOM 1896 C C . PHE A 1 236 ? 13.096 -16.647 -35.881 1.00 88.38 236 PHE A C 1
ATOM 1898 O O . PHE A 1 236 ? 13.694 -16.852 -36.936 1.00 88.38 236 PHE A O 1
ATOM 1905 N N . LEU A 1 237 ? 11.761 -16.600 -35.821 1.00 88.75 237 LEU A N 1
ATOM 1906 C CA . LEU A 1 237 ? 10.901 -16.826 -36.986 1.00 88.75 237 LEU A CA 1
ATOM 1907 C C . LEU A 1 237 ? 11.159 -15.799 -38.094 1.00 88.75 237 LEU A C 1
ATOM 1909 O O . LEU A 1 237 ? 11.276 -16.173 -39.260 1.00 88.75 237 LEU A O 1
ATOM 1913 N N . SER A 1 238 ? 11.325 -14.527 -37.727 1.00 86.00 238 SER A N 1
ATOM 1914 C CA . SER A 1 238 ? 11.649 -13.459 -38.680 1.00 86.00 238 SER A CA 1
ATOM 1915 C C . SER A 1 238 ? 13.017 -13.679 -39.333 1.00 86.00 238 SER A C 1
ATOM 1917 O O . SER A 1 238 ? 13.164 -13.507 -40.541 1.00 86.00 238 SER A O 1
ATOM 1919 N N . ALA A 1 239 ? 14.021 -14.108 -38.563 1.00 84.00 239 ALA A N 1
ATOM 1920 C CA . ALA A 1 239 ? 15.351 -14.416 -39.083 1.00 84.00 239 ALA A CA 1
ATOM 1921 C C . ALA A 1 239 ? 15.334 -15.615 -40.046 1.00 84.00 239 ALA A C 1
ATOM 1923 O O . ALA A 1 239 ? 15.953 -15.559 -41.108 1.00 84.00 239 ALA A O 1
ATOM 1924 N N . VAL A 1 240 ? 14.591 -16.676 -39.715 1.00 86.88 240 VAL A N 1
ATOM 1925 C CA . VAL A 1 240 ? 14.411 -17.843 -40.595 1.00 86.88 240 VAL A CA 1
ATOM 1926 C C . VAL A 1 240 ? 13.719 -17.443 -41.897 1.00 86.88 240 VAL A C 1
ATOM 1928 O O . VAL A 1 240 ? 14.192 -17.811 -42.970 1.00 86.88 240 VAL A O 1
ATOM 1931 N N . GLN A 1 241 ? 12.650 -16.649 -41.820 1.00 84.25 241 GLN A N 1
ATOM 1932 C CA . GLN A 1 241 ? 11.925 -16.175 -42.998 1.00 84.25 241 GLN A CA 1
ATOM 1933 C C . GLN A 1 241 ? 12.812 -15.308 -43.905 1.00 84.25 241 GLN A C 1
ATOM 1935 O O . GLN A 1 241 ? 12.842 -15.512 -45.118 1.00 84.25 241 GLN A O 1
ATOM 1940 N N . ASN A 1 242 ? 13.594 -14.393 -43.330 1.00 80.88 242 ASN A N 1
ATOM 1941 C CA . ASN A 1 242 ? 14.521 -13.552 -44.090 1.00 80.88 242 ASN A CA 1
ATOM 1942 C C . ASN A 1 242 ? 15.639 -14.368 -44.757 1.00 80.88 242 ASN A C 1
ATOM 1944 O O . ASN A 1 242 ? 15.998 -14.094 -45.900 1.00 80.88 242 ASN A O 1
ATOM 1948 N N . ASN A 1 243 ? 16.158 -15.398 -44.084 1.00 79.50 243 ASN A N 1
ATOM 1949 C CA . ASN A 1 243 ? 17.169 -16.289 -44.657 1.00 79.50 243 ASN A CA 1
ATOM 1950 C C . ASN A 1 243 ? 16.617 -17.144 -45.805 1.00 79.50 243 ASN A C 1
ATOM 1952 O O . ASN A 1 243 ? 17.337 -17.398 -46.766 1.00 79.50 243 ASN A O 1
ATOM 1956 N N . GLN A 1 244 ? 15.348 -17.559 -45.737 1.00 72.06 244 GLN A N 1
ATOM 1957 C CA . GLN A 1 244 ? 14.693 -18.282 -46.831 1.00 72.06 244 GLN A CA 1
ATOM 1958 C C . GLN A 1 244 ? 14.491 -17.396 -48.066 1.00 72.06 244 GLN A C 1
ATOM 1960 O O . GLN A 1 244 ? 14.706 -17.861 -49.179 1.00 72.06 244 GLN A O 1
ATOM 1965 N N . ILE A 1 245 ? 14.147 -16.118 -47.874 1.00 71.81 245 ILE A N 1
ATOM 1966 C CA . ILE A 1 245 ? 14.014 -15.138 -48.966 1.00 71.81 245 ILE A CA 1
ATOM 1967 C C . ILE A 1 245 ? 15.380 -14.797 -49.584 1.00 71.81 245 ILE A C 1
ATOM 1969 O O . ILE A 1 245 ? 15.475 -14.569 -50.782 1.00 71.81 245 ILE A O 1
ATOM 1973 N N . ALA A 1 246 ? 16.455 -14.775 -48.794 1.00 62.44 246 ALA A N 1
ATOM 1974 C CA . ALA A 1 246 ? 17.803 -14.501 -49.298 1.00 62.44 246 ALA A CA 1
ATOM 1975 C C . ALA A 1 246 ? 18.420 -15.668 -50.101 1.00 62.44 246 ALA A C 1
ATOM 1977 O O . ALA A 1 246 ? 19.433 -15.476 -50.771 1.00 62.44 246 ALA A O 1
ATOM 1978 N N . GLN A 1 247 ? 17.847 -16.872 -50.005 1.00 61.44 247 GLN A N 1
ATOM 1979 C CA . GLN A 1 247 ? 18.301 -18.081 -50.707 1.00 61.44 247 GLN A CA 1
ATOM 1980 C C . GLN A 1 247 ? 17.456 -18.429 -51.946 1.00 61.44 247 GLN A C 1
ATOM 1982 O O . GLN A 1 247 ? 17.779 -19.398 -52.635 1.00 61.44 247 GLN A O 1
ATOM 1987 N N . SER A 1 248 ? 16.397 -17.661 -52.225 1.00 53.25 248 SER A N 1
ATOM 1988 C CA . SER A 1 248 ? 15.549 -17.758 -53.424 1.00 53.25 248 SER A CA 1
ATOM 1989 C C . SER A 1 248 ? 15.908 -16.694 -54.451 1.00 53.25 248 SER A C 1
ATOM 1991 O O . SER A 1 248 ? 15.957 -17.034 -55.652 1.00 53.25 248 SER A O 1
#

Organism: NCBI:txid117179

Radius of gyration: 22.76 Å; Cα contacts (8 Å, |Δi|>4): 218; chains: 1; bounding box: 53×43×72 Å

Nearest PDB structures (foldseek):
  8jjr-assembly1_F  TM=1.313E-01  e=3.438E+00  Symbiodinium sp.
  5ogk-assembly1_B  TM=1.747E-01  e=9.393E+00  Saccharomyces cerevisiae S288C